Protein AF-H9FJN9-F1 (afdb_monomer)

Solvent-accessible surface area (backbone atoms only — not comparable to full-atom values): 9843 Å² total; per-residue (Å²): 91,74,41,41,65,29,56,53,22,29,35,43,35,46,25,41,25,47,32,45,45,76,39,73,49,27,42,30,47,23,58,46,22,29,35,43,34,46,25,40,27,46,36,32,69,55,52,48,70,49,49,69,33,28,79,49,57,60,34,32,38,44,22,65,23,55,21,43,55,39,51,76,23,40,55,28,34,56,55,36,54,40,78,90,31,75,48,33,42,59,83,14,34,20,58,24,49,80,94,42,40,73,40,42,45,69,74,62,54,66,77,79,35,38,58,89,84,60,71,85,69,81,70,86,77,86,78,87,73,90,73,81,87,74,90,63,87,79,53,66,43,83,85,33,49,77,38,72,70,96,58,34,28,40,42,41,53,67,64,71,35,59,53,84,47,81,71,61,72,46,75,32,30,30,40,34,48,24,48,27,47,29,36,62,44,56,53

Nearest PDB structures (foldseek):
  5o0o-assembly1_H  TM=9.584E-01  e=1.500E-07  Mus musculus
  5ftt-assembly1_B  TM=8.394E-01  e=2.020E-05  Mus musculus
  8wfs-assembly1_b  TM=8.913E-01  e=1.169E-04  Homo sapiens
  4v2d-assembly1_A  TM=7.693E-01  e=9.174E-05  Homo sapiens
  3zyn-assembly1_A  TM=7.570E-01  e=2.015E-04  Mus musculus

Secondary structure (DSSP, 8-state):
-TTTT-TT--EEE--SS---EE-TTTTTT-TT--EEE--SS------GGGGTT-TT--EEE--SS-EE-SGGGHHHHHHHHSGGGTTBSTT-BEEESTTTTT-BGGG--GGGT--TTSTT---------------PPPPPGGGSEEE-SSS-EEE-TTS--SS--TT--TT-SEEE--SS---EE--

Organism: Macaca mulatta (NCBI:txid9544)

pLDDT: mean 88.27, std 15.63, range [37.84, 98.81]

InterPro domains:
  IPR001611 Leucine-rich repeat [PF13855] (8-65)
  IPR001611 Leucine-rich repeat [PS51450] (8-29)
  IPR003591 Leucine-rich repeat, typical subtype [SM00369] (6-29)
  IPR003591 Leucine-rich repeat, typical subtype [SM00369] (30-53)
  IPR032675 Leucine-rich repeat domain superfamily [G3DSA:3.80.10.10] (1-118)
  IPR032675 Leucine-rich repeat domain superfamily [G3DSA:3.80.10.10] (140-187)
  IPR050541 Leucine-rich repeat and transmembrane domain-containing protein [PTHR24369] (2-124)

Foldseek 3Di:
DQLQLQLQAAEEAAAQAAAAEEDQCLLANPQNHQYYEHAHYAHAADACRNCPRHPNHAAAEHANYQHAQALRHLRVLVVCQPPSNVRHQPNHAHCDDPVRGRPRSVPDDNCNHDPPVRPPPPDDDDDDDDDDDDPDPQDALPCWDFDPPPFTETGCAPVQDCDDGRPDDNHHHYYHNHNHHHHYRDD

Mean predicted aligned error: 7.25 Å

Structure (mmCIF, N/CA/C/O backbone):
data_AF-H9FJN9-F1
#
_entry.id   AF-H9FJN9-F1
#
loop_
_atom_site.group_PDB
_atom_site.id
_atom_site.type_symbol
_atom_site.label_atom_id
_atom_site.label_alt_id
_atom_site.label_comp_id
_atom_site.label_asym_id
_atom_site.label_entity_id
_atom_site.label_seq_id
_atom_site.pdbx_PDB_ins_code
_atom_site.Cartn_x
_atom_site.Cartn_y
_atom_site.Cartn_z
_atom_site.occupancy
_atom_site.B_iso_or_equiv
_atom_site.auth_seq_id
_atom_site.auth_comp_id
_atom_site.auth_asym_id
_atom_site.auth_atom_id
_atom_site.pdbx_PDB_model_num
ATOM 1 N N . ASN A 1 1 ? 7.592 -14.644 -4.902 1.00 68.50 1 ASN A N 1
ATOM 2 C CA . ASN A 1 1 ? 7.059 -13.297 -4.669 1.00 68.50 1 ASN A CA 1
ATOM 3 C C . ASN A 1 1 ? 6.713 -12.533 -5.962 1.00 68.50 1 ASN A C 1
ATOM 5 O O . ASN A 1 1 ? 7.620 -12.172 -6.709 1.00 68.50 1 ASN A O 1
ATOM 9 N N . MET A 1 2 ? 5.423 -12.321 -6.253 1.00 80.38 2 MET A N 1
ATOM 10 C CA . MET A 1 2 ? 4.786 -11.679 -7.416 1.00 80.38 2 MET A CA 1
ATOM 11 C C . MET A 1 2 ? 5.453 -10.371 -7.860 1.00 80.38 2 MET A C 1
ATOM 13 O O . MET A 1 2 ? 5.745 -10.206 -9.045 1.00 80.38 2 MET A O 1
ATOM 17 N N . PHE A 1 3 ? 5.739 -9.456 -6.930 1.00 87.88 3 PHE A N 1
ATOM 18 C CA . PHE A 1 3 ? 6.322 -8.146 -7.254 1.00 87.88 3 PHE A CA 1
ATOM 19 C C . PHE A 1 3 ? 7.849 -8.077 -7.100 1.00 87.88 3 PHE A C 1
ATOM 21 O O . PHE A 1 3 ? 8.474 -7.063 -7.418 1.00 87.88 3 PHE A O 1
ATOM 28 N N . SER A 1 4 ? 8.484 -9.170 -6.675 1.00 88.12 4 SER A N 1
ATOM 29 C CA . SER A 1 4 ? 9.891 -9.170 -6.256 1.00 88.12 4 SER A CA 1
ATOM 30 C C . SER A 1 4 ? 10.895 -8.811 -7.349 1.00 88.12 4 SER A C 1
ATOM 32 O O . SER A 1 4 ? 11.987 -8.330 -7.028 1.00 88.12 4 SER A O 1
ATOM 34 N N . LYS A 1 5 ? 10.530 -8.998 -8.622 1.00 89.88 5 LYS A N 1
ATOM 35 C CA . LYS A 1 5 ? 11.357 -8.656 -9.786 1.00 89.88 5 LYS A CA 1
ATOM 36 C C . LYS A 1 5 ? 11.352 -7.165 -10.144 1.00 89.88 5 LYS A C 1
ATOM 38 O O . LYS A 1 5 ? 12.276 -6.716 -10.816 1.00 89.88 5 LYS A O 1
ATOM 43 N N . PHE A 1 6 ? 10.38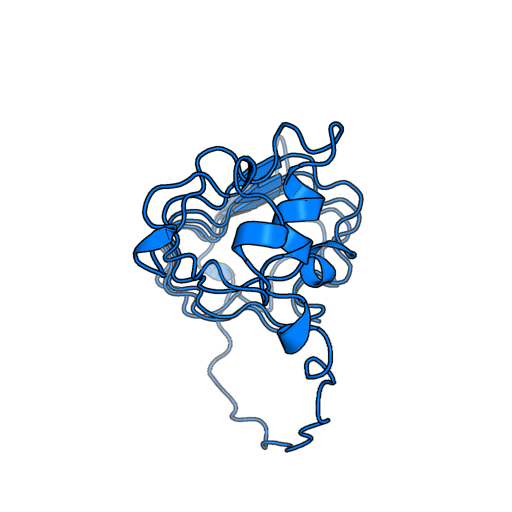0 -6.375 -9.677 1.00 92.62 6 PHE A N 1
ATOM 44 C CA . PHE A 1 6 ? 10.222 -4.971 -10.084 1.00 92.62 6 PHE A CA 1
ATOM 45 C C . PHE A 1 6 ? 11.044 -4.009 -9.215 1.00 92.62 6 PHE A C 1
ATOM 47 O O . PHE A 1 6 ? 10.520 -3.121 -8.544 1.00 92.62 6 PHE A O 1
ATOM 54 N N . LYS A 1 7 ? 12.373 -4.164 -9.225 1.00 91.94 7 LYS A N 1
ATOM 55 C CA . LYS A 1 7 ? 13.288 -3.394 -8.356 1.00 91.94 7 LYS A CA 1
ATOM 56 C C . LYS A 1 7 ? 13.319 -1.887 -8.647 1.00 91.94 7 LYS A C 1
ATOM 58 O O . LYS A 1 7 ? 13.782 -1.115 -7.808 1.00 91.94 7 LYS A O 1
ATOM 63 N N . LYS A 1 8 ? 12.860 -1.469 -9.831 1.00 95.69 8 LYS A N 1
ATOM 64 C CA . LYS A 1 8 ? 12.790 -0.062 -10.261 1.00 95.69 8 LYS A CA 1
ATOM 65 C C . LYS A 1 8 ? 11.415 0.577 -10.044 1.00 95.69 8 LYS A C 1
ATOM 67 O O . LYS A 1 8 ? 11.289 1.785 -10.255 1.00 95.69 8 LYS A O 1
ATOM 72 N N . LEU A 1 9 ? 10.414 -0.198 -9.617 1.00 97.62 9 LEU A N 1
ATOM 73 C CA . LEU A 1 9 ? 9.041 0.276 -9.494 1.00 97.62 9 LEU A CA 1
ATOM 74 C C . LEU A 1 9 ? 8.948 1.383 -8.440 1.00 97.62 9 LEU A C 1
ATOM 76 O O . LEU A 1 9 ? 9.347 1.202 -7.291 1.00 97.62 9 LEU A O 1
ATOM 80 N N . LYS A 1 10 ? 8.416 2.534 -8.849 1.00 98.31 10 LYS A N 1
ATOM 81 C CA . LYS A 1 10 ? 8.173 3.709 -8.001 1.00 98.31 10 LYS A CA 1
ATOM 82 C C . LYS A 1 10 ? 6.686 3.953 -7.768 1.00 98.31 10 LYS A C 1
ATOM 84 O O . LYS A 1 10 ? 6.324 4.475 -6.718 1.00 98.31 10 LYS A O 1
ATOM 89 N N . SER A 1 11 ? 5.834 3.575 -8.722 1.00 98.56 11 SER A N 1
ATOM 90 C CA . SER A 1 11 ? 4.385 3.769 -8.639 1.00 98.56 11 SER A CA 1
ATOM 91 C C . SER A 1 11 ? 3.642 2.488 -8.981 1.00 98.56 11 SER A C 1
ATOM 93 O O . SER A 1 11 ? 3.868 1.919 -10.048 1.00 98.56 11 SER A O 1
ATOM 95 N N . LEU A 1 12 ? 2.722 2.092 -8.107 1.00 98.44 12 LEU A N 1
ATOM 96 C CA . LEU A 1 12 ? 1.804 0.979 -8.312 1.00 98.44 12 LEU A CA 1
ATOM 97 C C . LEU A 1 12 ? 0.370 1.471 -8.097 1.00 98.44 12 LEU A C 1
ATOM 99 O O . LEU A 1 12 ? 0.013 1.873 -6.988 1.00 98.44 12 LEU A O 1
ATOM 103 N N . ASP A 1 13 ? -0.431 1.466 -9.161 1.00 98.69 13 ASP A N 1
ATOM 104 C CA . ASP A 1 13 ? -1.858 1.780 -9.090 1.00 98.69 13 ASP A CA 1
ATOM 105 C C . ASP A 1 13 ? -2.685 0.489 -9.104 1.00 98.69 13 ASP A C 1
ATOM 107 O O . ASP A 1 13 ? -2.656 -0.271 -10.068 1.00 98.69 13 ASP A O 1
ATOM 111 N N . LEU A 1 14 ? -3.400 0.232 -8.011 1.00 98.56 14 LEU A N 1
ATOM 112 C CA . LEU A 1 14 ? -4.303 -0.901 -7.811 1.00 98.56 14 LEU A CA 1
ATOM 113 C C . LEU A 1 14 ? -5.710 -0.423 -7.416 1.00 98.56 14 LEU A C 1
ATOM 115 O O . LEU A 1 14 ? -6.523 -1.216 -6.936 1.00 98.56 14 LEU A O 1
ATOM 119 N N . GLN A 1 15 ? -6.021 0.865 -7.597 1.00 98.69 15 GLN A N 1
ATOM 120 C CA . GLN A 1 15 ? -7.335 1.401 -7.247 1.00 98.69 15 GLN A CA 1
ATOM 121 C C . GLN A 1 15 ? -8.445 0.754 -8.084 1.00 98.69 15 GLN A C 1
ATOM 123 O O . GLN A 1 15 ? -8.193 0.292 -9.201 1.00 98.69 15 GLN A O 1
ATOM 128 N N . GLN A 1 16 ? -9.689 0.823 -7.603 1.00 98.69 16 GLN A N 1
ATOM 129 C CA . GLN A 1 16 ? -10.860 0.360 -8.363 1.00 98.69 16 GLN A CA 1
ATOM 130 C C . GLN A 1 16 ? -10.695 -1.112 -8.781 1.00 98.69 16 GLN A C 1
ATOM 132 O O . GLN A 1 16 ? -10.760 -1.461 -9.957 1.00 98.69 16 GLN A O 1
ATOM 137 N N . ASN A 1 17 ? -10.384 -1.958 -7.805 1.00 98.69 17 ASN A N 1
ATOM 138 C CA . ASN A 1 17 ? -10.314 -3.408 -7.945 1.00 98.69 17 ASN A CA 1
ATOM 139 C C . ASN A 1 17 ? -11.238 -4.049 -6.892 1.00 98.69 17 ASN A C 1
ATOM 141 O O . ASN A 1 17 ? -12.020 -3.374 -6.223 1.00 98.69 17 ASN A O 1
ATOM 145 N N . GLU A 1 18 ? -11.164 -5.367 -6.735 1.00 98.44 18 GLU A N 1
ATOM 146 C CA . GLU A 1 18 ? -11.952 -6.129 -5.763 1.00 98.44 18 GLU A CA 1
ATOM 147 C C . GLU A 1 18 ? -11.070 -6.641 -4.610 1.00 98.44 18 GLU A C 1
ATOM 149 O O . GLU A 1 18 ? -11.386 -7.653 -3.983 1.00 98.44 18 GLU A O 1
ATOM 154 N N . ILE A 1 19 ? -9.924 -5.992 -4.348 1.00 98.56 19 ILE A N 1
ATOM 155 C CA . ILE A 1 19 ? -8.901 -6.513 -3.434 1.00 98.56 19 ILE A CA 1
ATOM 156 C C . ILE A 1 19 ? -9.468 -6.548 -2.023 1.00 98.56 19 ILE A C 1
ATOM 158 O O . ILE A 1 19 ? -9.707 -5.504 -1.424 1.00 98.56 19 ILE A O 1
ATOM 162 N N . SER A 1 20 ? -9.646 -7.749 -1.482 1.00 97.75 20 SER A N 1
ATOM 163 C CA . SER A 1 20 ? -10.110 -7.956 -0.109 1.00 97.75 20 SER A CA 1
ATOM 164 C C . SER A 1 20 ? -9.027 -8.522 0.804 1.00 97.75 20 SER A C 1
ATOM 166 O O . SER A 1 20 ? -9.165 -8.466 2.023 1.00 97.75 20 SER A O 1
ATOM 168 N N . LYS A 1 21 ? -7.955 -9.087 0.230 1.00 95.88 21 LYS A N 1
ATOM 169 C CA . LYS A 1 21 ? -6.847 -9.694 0.975 1.00 95.88 21 LYS A CA 1
ATOM 170 C C . LYS A 1 21 ? -5.497 -9.330 0.359 1.00 95.88 21 LYS A C 1
ATOM 172 O O . LYS A 1 21 ? -5.259 -9.571 -0.826 1.00 95.88 21 LYS A O 1
ATOM 177 N N . ILE A 1 22 ? -4.605 -8.805 1.191 1.00 96.50 22 ILE A N 1
ATOM 178 C CA . ILE A 1 22 ? -3.192 -8.573 0.881 1.00 96.50 22 ILE A CA 1
ATOM 179 C C . ILE A 1 22 ? -2.406 -9.443 1.857 1.00 96.50 22 ILE A C 1
ATOM 181 O O . ILE A 1 22 ? -2.496 -9.243 3.063 1.00 96.50 22 ILE A O 1
ATOM 185 N N . GLU A 1 23 ? -1.725 -10.466 1.350 1.00 91.94 23 GLU A N 1
ATOM 186 C CA . GLU A 1 23 ? -0.925 -11.363 2.188 1.00 91.94 23 GLU A CA 1
ATOM 187 C C . GLU A 1 23 ? 0.408 -10.715 2.585 1.00 91.94 23 GLU A C 1
ATOM 189 O O . GLU A 1 23 ? 0.912 -9.824 1.893 1.00 91.94 23 GLU A O 1
ATOM 194 N N . SER A 1 24 ? 0.987 -11.178 3.696 1.00 88.06 24 SER A N 1
ATOM 195 C CA . SER A 1 24 ? 2.344 -10.810 4.106 1.00 88.06 24 SER A CA 1
ATOM 196 C C . SER A 1 24 ? 3.310 -11.021 2.943 1.00 88.06 24 SER A C 1
ATOM 198 O O . SER A 1 24 ? 3.137 -11.935 2.143 1.00 88.06 24 SER A O 1
ATOM 200 N N . GLU A 1 25 ? 4.309 -10.154 2.813 1.00 91.94 25 GLU A N 1
ATOM 201 C CA . GLU A 1 25 ? 5.271 -10.182 1.702 1.00 91.94 25 GLU A CA 1
ATOM 202 C C . GLU A 1 25 ? 4.711 -9.924 0.294 1.00 91.94 25 GLU A C 1
ATOM 204 O O . GLU A 1 25 ? 5.490 -9.932 -0.659 1.00 91.94 25 GLU A O 1
ATOM 209 N N . ALA A 1 26 ? 3.420 -9.607 0.119 1.00 93.69 26 ALA A N 1
ATOM 210 C CA . ALA A 1 26 ? 2.879 -9.264 -1.202 1.00 93.69 26 ALA A CA 1
ATOM 211 C C . ALA A 1 26 ? 3.656 -8.121 -1.881 1.00 93.69 26 ALA A C 1
ATOM 213 O O . ALA A 1 26 ? 3.817 -8.116 -3.095 1.00 93.69 26 ALA A O 1
ATOM 214 N N . PHE A 1 27 ? 4.200 -7.169 -1.117 1.00 95.25 27 PHE A N 1
ATOM 215 C CA . PHE A 1 27 ? 5.025 -6.075 -1.646 1.00 95.25 27 PHE A CA 1
ATOM 216 C C . PHE A 1 27 ? 6.538 -6.328 -1.537 1.00 95.25 27 PHE A C 1
ATOM 218 O O . PHE A 1 27 ? 7.340 -5.404 -1.692 1.00 95.25 27 PHE A O 1
ATOM 225 N N . PHE A 1 28 ? 6.959 -7.571 -1.287 1.00 94.12 28 PHE A N 1
ATOM 226 C CA . PHE A 1 28 ? 8.366 -7.924 -1.138 1.00 94.12 28 PHE A CA 1
ATOM 227 C C . PHE A 1 28 ? 9.197 -7.500 -2.351 1.00 94.12 28 PHE A C 1
ATOM 229 O O . PHE A 1 28 ? 8.885 -7.818 -3.499 1.00 94.12 28 PHE A O 1
ATOM 236 N N . GLY A 1 29 ? 10.314 -6.820 -2.086 1.00 89.38 29 GLY A N 1
ATOM 237 C CA . GLY A 1 29 ? 11.266 -6.382 -3.102 1.00 89.38 29 GLY A CA 1
ATOM 238 C C . GLY A 1 29 ? 10.944 -5.041 -3.763 1.00 89.38 29 GLY A C 1
ATOM 239 O O . GLY A 1 29 ? 11.763 -4.582 -4.564 1.00 89.38 29 GLY A O 1
ATOM 240 N N . LEU A 1 30 ? 9.831 -4.391 -3.405 1.00 95.44 30 LEU A N 1
ATOM 241 C CA . LEU A 1 30 ? 9.433 -3.061 -3.878 1.00 95.44 30 LEU A CA 1
ATOM 242 C C . LEU A 1 30 ? 10.144 -1.919 -3.123 1.00 95.44 30 LEU A C 1
ATOM 244 O O . LEU A 1 30 ? 9.554 -0.905 -2.752 1.00 95.44 30 LEU A O 1
ATOM 248 N N . ASN A 1 31 ? 11.463 -2.039 -2.963 1.00 94.88 31 ASN A N 1
ATOM 249 C CA . ASN A 1 31 ? 12.288 -1.154 -2.130 1.00 94.88 31 ASN A CA 1
ATOM 250 C C . ASN A 1 31 ? 12.353 0.305 -2.634 1.00 94.88 31 ASN A C 1
ATOM 252 O O . ASN A 1 31 ? 12.846 1.186 -1.930 1.00 94.88 31 ASN A O 1
ATOM 256 N N . LYS A 1 32 ? 11.927 0.558 -3.879 1.00 97.56 32 LYS A N 1
ATOM 257 C CA . LYS A 1 32 ? 11.902 1.883 -4.521 1.00 97.56 32 LYS A CA 1
ATOM 258 C C . LYS A 1 32 ? 10.497 2.471 -4.650 1.00 97.56 32 LYS A C 1
ATOM 260 O O . LYS A 1 32 ? 10.374 3.586 -5.159 1.00 97.56 32 LYS A O 1
ATOM 265 N N . LEU A 1 33 ? 9.468 1.758 -4.188 1.00 98.31 33 LEU A N 1
ATOM 266 C CA . LEU A 1 33 ? 8.086 2.201 -4.294 1.00 98.31 33 LEU A CA 1
ATOM 267 C C . LEU A 1 33 ? 7.869 3.446 -3.434 1.00 98.31 33 LEU A C 1
ATOM 269 O O . LEU A 1 33 ? 8.165 3.444 -2.243 1.00 98.31 33 LEU A O 1
ATOM 273 N N . THR A 1 34 ? 7.350 4.506 -4.047 1.00 98.50 34 THR A N 1
ATOM 274 C CA . THR A 1 34 ? 7.013 5.761 -3.365 1.00 98.50 34 THR A CA 1
ATOM 275 C C . THR A 1 34 ? 5.514 6.021 -3.352 1.00 98.50 34 THR A C 1
ATOM 277 O O . THR A 1 34 ? 5.032 6.702 -2.448 1.00 98.50 34 THR A O 1
ATOM 280 N N . THR A 1 35 ? 4.785 5.477 -4.331 1.00 98.75 35 THR A N 1
ATOM 281 C CA . THR A 1 35 ? 3.345 5.674 -4.524 1.00 98.75 35 THR A CA 1
ATOM 282 C C . THR A 1 35 ? 2.626 4.334 -4.621 1.00 98.75 35 THR A C 1
ATOM 284 O O . THR A 1 35 ? 2.932 3.533 -5.506 1.00 98.75 35 THR A O 1
ATOM 287 N N . LEU A 1 36 ? 1.643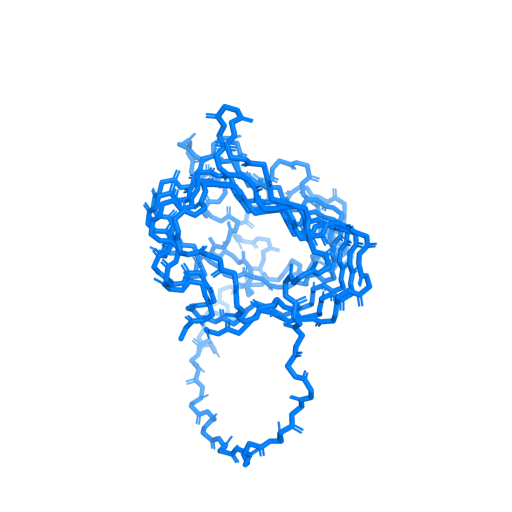 4.125 -3.746 1.00 98.69 36 LEU A N 1
ATOM 288 C CA . LEU A 1 36 ? 0.752 2.969 -3.757 1.00 98.69 36 LEU A CA 1
ATOM 289 C C . LEU A 1 36 ? -0.702 3.430 -3.646 1.00 98.69 36 LEU A C 1
ATOM 291 O O . LEU A 1 36 ? -1.084 4.112 -2.691 1.00 98.69 36 LEU A O 1
ATOM 295 N N . LEU A 1 37 ? -1.515 3.074 -4.636 1.00 98.81 37 LEU A N 1
ATOM 296 C CA . LEU A 1 37 ? -2.924 3.455 -4.694 1.00 98.81 37 LEU A CA 1
ATOM 297 C C . LEU A 1 37 ? -3.793 2.209 -4.502 1.00 98.81 37 LEU A C 1
ATOM 299 O O . LEU A 1 37 ? -3.761 1.308 -5.334 1.00 98.81 37 LEU A O 1
ATOM 303 N N . LEU A 1 38 ? -4.541 2.153 -3.400 1.00 98.69 38 LEU A N 1
ATOM 304 C CA . LEU A 1 38 ? -5.405 1.026 -3.021 1.00 98.69 38 LEU A CA 1
ATOM 305 C C . LEU A 1 38 ? -6.852 1.465 -2.740 1.00 98.69 38 LEU A C 1
ATOM 307 O O . LEU A 1 38 ? -7.668 0.655 -2.305 1.00 98.69 38 LEU A O 1
ATOM 311 N N . GLN A 1 39 ? -7.198 2.731 -2.979 1.00 98.75 39 GLN A N 1
ATOM 312 C CA . GLN A 1 39 ? -8.556 3.240 -2.786 1.00 98.75 39 GLN A CA 1
ATOM 313 C C . GLN A 1 39 ? -9.582 2.523 -3.673 1.00 98.75 39 GLN A C 1
ATOM 315 O O . GLN A 1 39 ? -9.235 2.040 -4.753 1.00 98.75 39 GLN A O 1
ATOM 320 N N . HIS A 1 40 ? -10.849 2.515 -3.257 1.00 98.75 40 HIS A N 1
ATOM 321 C CA . HIS A 1 40 ? -11.928 1.824 -3.974 1.00 98.75 40 HIS A CA 1
ATOM 322 C C . HIS A 1 40 ? -11.626 0.329 -4.170 1.00 98.75 40 HIS A C 1
ATOM 324 O O . HIS A 1 40 ? -11.572 -0.172 -5.292 1.00 98.75 40 HIS A O 1
ATOM 330 N N . ASN A 1 41 ? -11.364 -0.362 -3.065 1.00 98.81 41 ASN A N 1
ATOM 331 C CA . ASN A 1 41 ? -11.192 -1.813 -3.002 1.00 98.81 41 ASN A CA 1
ATOM 332 C C . ASN A 1 41 ? -12.099 -2.375 -1.887 1.00 98.81 41 ASN A C 1
ATOM 334 O O . ASN A 1 41 ? -13.001 -1.692 -1.403 1.00 98.81 41 ASN A O 1
ATOM 338 N N . GLN A 1 42 ? -11.893 -3.631 -1.494 1.00 98.62 42 GLN A N 1
ATOM 339 C CA . GLN A 1 42 ? -12.699 -4.341 -0.495 1.00 98.62 42 GLN A CA 1
ATOM 340 C C . GLN A 1 42 ? -11.886 -4.697 0.762 1.00 98.62 42 GLN A C 1
ATOM 342 O O . GLN A 1 42 ? -12.173 -5.688 1.440 1.00 98.62 42 GLN A O 1
ATOM 347 N N . ILE A 1 43 ? -10.848 -3.912 1.068 1.00 98.56 43 ILE A N 1
ATOM 348 C CA . ILE A 1 43 ? -9.943 -4.171 2.189 1.00 98.56 43 ILE A CA 1
ATOM 349 C C . ILE A 1 43 ? -10.658 -3.831 3.497 1.00 98.56 43 ILE A C 1
ATOM 351 O O . ILE A 1 43 ? -11.123 -2.711 3.697 1.00 98.56 43 ILE A O 1
ATOM 355 N N . LYS A 1 44 ? -10.735 -4.812 4.396 1.00 98.12 44 LYS A N 1
ATOM 356 C CA . LYS A 1 44 ? -11.333 -4.637 5.726 1.00 98.12 44 LYS A CA 1
ATOM 357 C C . LYS A 1 44 ? -10.279 -4.414 6.799 1.00 98.12 44 LYS A C 1
ATOM 359 O O . LYS A 1 44 ? -10.425 -3.520 7.620 1.00 98.12 44 LYS A O 1
ATOM 364 N N . VAL A 1 45 ? -9.219 -5.212 6.765 1.00 96.69 45 VAL A N 1
ATOM 365 C CA . VAL A 1 45 ? -8.152 -5.230 7.767 1.00 96.69 45 VAL A CA 1
ATOM 366 C C . VAL A 1 45 ? -6.813 -5.241 7.042 1.00 96.69 45 VAL A C 1
ATOM 368 O O . VAL A 1 45 ? -6.662 -5.901 6.011 1.00 96.69 45 VAL A O 1
ATOM 371 N N . LEU A 1 46 ? -5.857 -4.479 7.565 1.00 96.31 46 LEU A N 1
ATOM 372 C CA . LEU A 1 46 ? -4.475 -4.449 7.110 1.00 96.31 46 LEU A CA 1
ATOM 373 C C . LEU A 1 46 ? -3.596 -3.999 8.281 1.00 96.31 46 LEU A C 1
ATOM 375 O O . LEU A 1 46 ? -3.976 -3.076 8.998 1.00 96.31 46 LEU A O 1
ATOM 379 N N . THR A 1 47 ? -2.439 -4.628 8.454 1.00 95.06 47 THR A N 1
ATOM 380 C CA . THR A 1 47 ? -1.446 -4.281 9.482 1.00 95.06 47 THR A CA 1
ATOM 381 C C . THR A 1 47 ? -0.301 -3.479 8.866 1.00 95.06 47 THR A C 1
ATOM 383 O O . THR A 1 47 ? -0.177 -3.390 7.641 1.00 95.06 47 THR A O 1
ATOM 386 N N . GLU A 1 48 ? 0.570 -2.889 9.686 1.00 94.19 48 GLU A N 1
ATOM 387 C CA . GLU A 1 48 ? 1.756 -2.198 9.159 1.00 94.19 48 GLU A CA 1
ATOM 388 C C . GLU A 1 48 ? 2.764 -3.139 8.468 1.00 94.19 48 GLU A C 1
ATOM 390 O O . GLU A 1 48 ? 3.529 -2.699 7.606 1.00 94.19 48 GLU A O 1
ATOM 395 N N . GLU A 1 49 ? 2.725 -4.440 8.786 1.00 92.94 49 GLU A N 1
ATOM 396 C CA . GLU A 1 49 ? 3.669 -5.458 8.307 1.00 92.94 49 GLU A CA 1
ATOM 397 C C . GLU A 1 49 ? 3.758 -5.530 6.781 1.00 92.94 49 GLU A C 1
ATOM 399 O O . GLU A 1 49 ? 4.831 -5.749 6.225 1.00 92.94 49 GLU A O 1
ATOM 404 N N . VAL A 1 50 ? 2.656 -5.298 6.061 1.00 92.88 50 VAL A N 1
ATOM 405 C CA . VAL A 1 50 ? 2.687 -5.342 4.591 1.00 92.88 50 VAL A CA 1
ATOM 406 C C . VAL A 1 50 ? 3.576 -4.245 3.993 1.00 92.88 50 VAL A C 1
ATOM 408 O O . VAL A 1 50 ? 4.073 -4.398 2.876 1.00 92.88 50 VAL A O 1
ATOM 411 N N . PHE A 1 51 ? 3.806 -3.149 4.724 1.00 94.38 51 PHE A N 1
ATOM 412 C CA . PHE A 1 51 ? 4.555 -1.985 4.252 1.00 94.38 51 PHE A CA 1
ATOM 413 C C . PHE A 1 51 ? 6.045 -2.022 4.614 1.00 94.38 51 PHE A C 1
ATOM 415 O O . PHE A 1 51 ? 6.798 -1.180 4.113 1.00 94.38 51 PHE A O 1
ATOM 422 N N . ILE A 1 52 ? 6.510 -3.009 5.395 1.00 93.12 52 ILE A N 1
ATOM 423 C CA . ILE A 1 52 ? 7.932 -3.141 5.780 1.00 93.12 52 ILE A CA 1
ATOM 424 C C . ILE A 1 52 ? 8.849 -3.302 4.559 1.00 93.12 52 ILE A C 1
ATOM 426 O O . ILE A 1 52 ? 9.998 -2.862 4.560 1.00 93.12 52 ILE A O 1
ATOM 430 N N . TYR A 1 53 ? 8.319 -3.870 3.472 1.00 92.88 53 TYR A N 1
ATOM 431 C CA . TYR A 1 53 ? 9.031 -4.063 2.207 1.00 92.88 53 TYR A CA 1
ATOM 432 C C . TYR A 1 53 ? 9.012 -2.832 1.286 1.00 92.88 53 TYR A C 1
ATOM 434 O O . TYR A 1 53 ? 9.596 -2.856 0.201 1.00 92.88 53 TYR A O 1
ATOM 442 N N . THR A 1 54 ? 8.370 -1.741 1.714 1.00 95.81 54 THR A N 1
ATOM 443 C CA . THR A 1 54 ? 8.247 -0.479 0.969 1.00 95.81 54 THR A CA 1
ATOM 444 C C . THR A 1 54 ? 8.756 0.718 1.792 1.00 95.81 54 THR A C 1
ATOM 446 O O . THR A 1 54 ? 8.004 1.654 2.055 1.00 95.81 54 THR A O 1
ATOM 449 N N . PRO A 1 55 ? 10.045 0.754 2.191 1.00 95.19 55 PRO A N 1
ATOM 450 C CA . PRO A 1 55 ? 10.576 1.758 3.126 1.00 95.19 55 PRO A CA 1
ATOM 451 C C . PRO A 1 55 ? 10.589 3.201 2.588 1.00 95.19 55 PRO A C 1
ATOM 453 O O . PRO A 1 55 ? 10.781 4.147 3.350 1.00 95.19 55 PRO A O 1
ATOM 456 N N . LEU A 1 56 ? 10.425 3.389 1.273 1.00 97.19 56 LEU A N 1
ATOM 457 C CA . LEU A 1 56 ? 10.371 4.705 0.624 1.00 97.19 56 LEU A CA 1
ATOM 458 C C . LEU A 1 56 ? 8.938 5.172 0.325 1.00 97.19 56 LEU A C 1
ATOM 460 O O . LEU A 1 56 ? 8.754 6.212 -0.322 1.00 97.19 56 LEU A O 1
ATOM 464 N N . LEU A 1 57 ? 7.928 4.426 0.788 1.00 97.62 57 LEU A N 1
ATOM 465 C CA . LEU A 1 57 ? 6.531 4.769 0.576 1.00 97.62 57 LEU A CA 1
ATOM 466 C C . LEU A 1 57 ? 6.233 6.126 1.218 1.00 97.62 57 LEU A C 1
ATOM 468 O O . LEU A 1 57 ? 6.442 6.346 2.407 1.00 97.62 57 LEU A O 1
ATOM 472 N N . SER A 1 58 ? 5.763 7.062 0.400 1.00 97.38 58 SER A N 1
ATOM 473 C CA . SER A 1 58 ? 5.505 8.448 0.807 1.00 97.38 58 SER A CA 1
ATOM 474 C C . SER A 1 58 ? 4.138 8.945 0.357 1.00 97.38 58 SER A C 1
ATOM 476 O O . SER A 1 58 ? 3.722 10.030 0.759 1.00 97.38 58 SER A O 1
ATOM 478 N N . TYR A 1 59 ? 3.424 8.157 -0.446 1.00 98.44 59 TYR A N 1
ATOM 479 C CA . TYR A 1 59 ? 2.069 8.435 -0.878 1.00 98.44 59 TYR A CA 1
ATOM 480 C C . TYR A 1 59 ? 1.257 7.141 -0.903 1.00 98.44 59 TYR A C 1
ATOM 482 O O . TYR A 1 59 ? 1.512 6.255 -1.719 1.00 98.44 59 TYR A O 1
ATOM 490 N N . LEU A 1 60 ? 0.281 7.039 -0.002 1.00 98.50 60 LEU A N 1
ATOM 491 C CA . LEU A 1 60 ? -0.578 5.867 0.143 1.00 98.50 60 LEU A CA 1
ATOM 492 C C . LEU A 1 60 ? -2.033 6.314 0.233 1.00 98.50 60 LEU A C 1
ATOM 494 O O . LEU A 1 60 ? -2.397 7.089 1.119 1.00 98.50 60 LEU A O 1
ATOM 498 N N . ARG A 1 61 ? -2.876 5.799 -0.660 1.00 98.62 61 ARG A N 1
ATOM 499 C CA . ARG A 1 61 ? -4.321 6.053 -0.648 1.00 98.62 61 ARG A CA 1
ATOM 500 C C . ARG A 1 61 ? -5.081 4.786 -0.276 1.00 98.62 61 ARG A C 1
ATOM 502 O O . ARG A 1 61 ? -4.899 3.750 -0.905 1.00 98.62 61 ARG A O 1
ATOM 509 N N . LEU A 1 62 ? -5.938 4.911 0.736 1.00 98.44 62 LEU A N 1
ATOM 510 C CA . LEU A 1 62 ? -6.695 3.810 1.347 1.00 98.44 62 LEU A CA 1
ATOM 511 C C . LEU A 1 62 ? -8.200 4.102 1.461 1.00 98.44 62 LEU A C 1
ATOM 513 O O . LEU A 1 62 ? -8.945 3.257 1.945 1.00 98.44 62 LEU A O 1
ATOM 517 N N . TYR A 1 63 ? -8.661 5.295 1.074 1.00 98.50 63 TYR A N 1
ATOM 518 C CA . TYR A 1 63 ? -10.069 5.674 1.217 1.00 98.50 63 TYR A CA 1
ATOM 519 C C . TYR A 1 63 ? -10.996 4.803 0.360 1.00 98.50 63 TYR A C 1
ATOM 521 O O . TYR A 1 63 ? -10.541 4.106 -0.544 1.00 98.50 63 TYR A O 1
ATOM 529 N N . ASP A 1 64 ? -12.288 4.817 0.676 1.00 98.50 64 ASP A N 1
ATOM 530 C CA . ASP A 1 64 ? -13.302 3.983 0.020 1.00 98.50 64 ASP A CA 1
ATOM 531 C C . ASP A 1 64 ? -12.931 2.492 0.006 1.00 98.50 64 ASP A C 1
ATOM 533 O O . ASP A 1 64 ? -13.006 1.804 -1.007 1.00 98.50 64 ASP A O 1
ATOM 537 N N . ASN A 1 65 ? -12.497 2.009 1.166 1.00 98.75 65 ASN A N 1
ATOM 538 C CA . ASN A 1 65 ? -12.417 0.597 1.510 1.00 98.75 65 ASN A CA 1
ATOM 539 C C . ASN A 1 65 ? -13.282 0.374 2.762 1.00 98.75 65 ASN A C 1
ATOM 541 O O . ASN A 1 65 ? -13.366 1.285 3.595 1.00 98.75 65 ASN A O 1
ATOM 545 N N . PRO A 1 66 ? -13.914 -0.799 2.922 1.00 98.38 66 PRO A N 1
ATOM 546 C CA . PRO A 1 66 ? -14.784 -1.111 4.054 1.00 98.38 66 PRO A CA 1
ATOM 547 C C . PRO A 1 66 ? -13.984 -1.426 5.332 1.00 98.38 66 PRO A C 1
ATOM 549 O O . PRO A 1 66 ? -14.088 -2.523 5.881 1.00 98.38 66 PRO A O 1
ATOM 552 N N . TRP A 1 67 ? -13.176 -0.472 5.808 1.00 98.31 67 TRP A N 1
ATOM 553 C CA . TRP A 1 67 ? -12.283 -0.656 6.954 1.00 98.31 67 TRP A CA 1
ATOM 554 C C . TRP A 1 67 ? -13.052 -1.100 8.205 1.00 98.31 67 TRP A C 1
ATOM 556 O O . TRP A 1 67 ? -14.004 -0.438 8.638 1.00 98.31 67 TRP A O 1
ATOM 566 N N . HIS A 1 68 ? -12.618 -2.224 8.768 1.00 97.44 68 HIS A N 1
ATOM 567 C CA . HIS A 1 68 ? -13.084 -2.799 10.020 1.00 97.44 68 HIS A CA 1
ATOM 568 C C . HIS A 1 68 ? -12.112 -2.388 11.127 1.00 97.44 68 HIS A C 1
ATOM 570 O O . HIS A 1 68 ? -11.031 -2.948 11.278 1.00 97.44 68 HIS A O 1
ATOM 576 N N . CYS A 1 69 ? -12.475 -1.329 11.839 1.00 96.44 69 CYS A N 1
ATOM 577 C CA . CYS A 1 69 ? -11.634 -0.648 12.805 1.00 96.44 69 CYS A CA 1
ATOM 578 C C . CYS A 1 69 ? -11.751 -1.260 14.195 1.00 96.44 69 CYS A C 1
ATOM 580 O O . CYS A 1 69 ? -12.418 -0.715 15.073 1.00 96.44 69 CYS A O 1
ATOM 582 N N . THR A 1 70 ? -11.086 -2.398 14.351 1.00 92.75 70 THR A N 1
ATOM 583 C CA . THR A 1 70 ? -10.874 -3.124 15.608 1.00 92.75 70 THR A CA 1
ATOM 584 C C . THR A 1 70 ? -9.387 -3.121 15.968 1.00 92.75 70 THR A C 1
ATOM 586 O O . THR A 1 70 ? -8.572 -2.486 15.289 1.00 92.75 70 THR A O 1
ATOM 589 N N . CYS A 1 71 ? -9.017 -3.858 17.014 1.00 92.56 71 CYS A N 1
ATOM 590 C CA . CYS A 1 71 ? -7.632 -4.004 17.442 1.00 92.56 71 CYS A CA 1
ATOM 591 C C . CYS A 1 71 ? -6.688 -4.533 16.340 1.00 92.56 71 CYS A C 1
ATOM 593 O O . CYS A 1 71 ? -5.515 -4.174 16.298 1.00 92.56 71 CYS A O 1
ATOM 595 N N . GLU A 1 72 ? -7.201 -5.305 15.375 1.00 92.62 72 GLU A N 1
ATOM 596 C CA . GLU A 1 72 ? -6.403 -5.874 14.278 1.00 92.62 72 GLU A CA 1
ATOM 597 C C . GLU A 1 72 ? -5.731 -4.822 13.377 1.00 92.62 72 GLU A C 1
ATOM 599 O O . GLU A 1 72 ? -4.699 -5.103 12.769 1.00 92.62 72 GLU A O 1
ATOM 604 N N . ILE A 1 73 ? -6.293 -3.611 13.269 1.00 94.88 73 ILE A N 1
ATOM 605 C CA . ILE A 1 73 ? -5.726 -2.530 12.442 1.00 94.88 73 ILE A CA 1
ATOM 606 C C . ILE A 1 73 ? -4.975 -1.471 13.257 1.00 94.88 73 ILE A C 1
ATOM 608 O O . ILE A 1 73 ? -4.616 -0.424 12.710 1.00 94.88 73 ILE A O 1
ATOM 612 N N . GLU A 1 74 ? -4.763 -1.700 14.555 1.00 94.44 74 GLU A N 1
ATOM 613 C CA . GLU A 1 74 ? -4.116 -0.737 15.454 1.00 94.44 74 GLU A CA 1
ATOM 614 C C . GLU A 1 74 ? -2.749 -0.312 14.909 1.00 94.44 74 GLU A C 1
ATOM 616 O O . GLU A 1 74 ? -2.503 0.881 14.728 1.00 94.44 74 GLU A O 1
ATOM 621 N N . THR A 1 75 ? -1.925 -1.279 14.500 1.00 94.88 75 THR A N 1
ATOM 622 C CA . THR A 1 75 ? -0.574 -1.013 13.986 1.00 94.88 75 THR A CA 1
ATOM 623 C C . THR A 1 75 ? -0.594 -0.171 12.712 1.00 94.88 75 THR A C 1
ATOM 625 O O . THR A 1 75 ? 0.212 0.745 12.546 1.00 94.88 75 THR A O 1
ATOM 628 N N . LEU A 1 76 ? -1.570 -0.400 11.825 1.00 96.12 76 LEU A N 1
ATOM 629 C CA . LEU A 1 76 ? -1.780 0.446 10.653 1.00 96.12 76 LEU A CA 1
ATOM 630 C C . LEU A 1 76 ? -2.110 1.878 11.075 1.00 96.12 76 LEU A C 1
ATOM 632 O O . LEU A 1 76 ? -1.518 2.819 10.551 1.00 96.12 76 LEU A O 1
ATOM 636 N N . ILE A 1 77 ? -3.053 2.062 11.998 1.00 95.75 77 ILE A N 1
ATOM 637 C CA . ILE A 1 77 ? -3.463 3.391 12.464 1.00 95.75 77 ILE A CA 1
ATOM 638 C C . ILE A 1 77 ? -2.282 4.132 13.096 1.00 95.75 77 ILE A C 1
ATOM 640 O O . ILE A 1 77 ? -2.017 5.276 12.711 1.00 95.75 77 ILE A O 1
ATOM 644 N N . SER A 1 78 ? -1.535 3.466 13.972 1.00 95.12 78 SER A N 1
ATOM 645 C CA . SER A 1 78 ? -0.330 3.994 14.611 1.00 95.12 78 SER A CA 1
ATOM 646 C C . SER A 1 78 ? 0.722 4.406 13.574 1.00 95.12 78 SER A C 1
ATOM 648 O O . SER A 1 78 ? 1.214 5.539 13.605 1.00 95.12 78 SER A O 1
ATOM 650 N N . MET A 1 79 ? 0.968 3.578 12.552 1.00 95.50 79 MET A N 1
ATOM 651 C CA . MET A 1 79 ? 1.845 3.926 11.430 1.00 95.50 79 MET A CA 1
ATOM 652 C C . MET A 1 79 ? 1.363 5.180 10.679 1.00 95.50 79 MET A C 1
ATO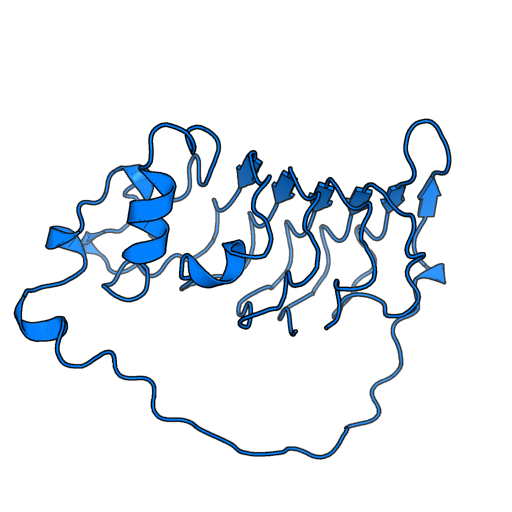M 654 O O . MET A 1 79 ? 2.161 6.077 10.384 1.00 95.50 79 MET A O 1
ATOM 658 N N . LEU A 1 80 ? 0.062 5.306 10.396 1.00 96.12 80 LEU A N 1
ATOM 659 C CA . LEU A 1 80 ? -0.506 6.465 9.691 1.00 96.12 80 LEU A CA 1
ATOM 660 C C . LEU A 1 80 ? -0.455 7.774 10.510 1.00 96.12 80 LEU A C 1
ATOM 662 O O . LEU A 1 80 ? -0.579 8.871 9.944 1.00 96.12 80 LEU A O 1
ATOM 666 N N . GLN A 1 81 ? -0.305 7.690 11.832 1.00 95.69 81 GLN A N 1
ATOM 667 C CA . GLN A 1 81 ? -0.230 8.848 12.730 1.00 95.69 81 GLN A CA 1
ATOM 668 C C . GLN A 1 81 ? 1.185 9.423 12.871 1.00 95.69 81 GLN A C 1
ATOM 670 O O . GLN A 1 81 ? 1.326 10.592 13.237 1.00 95.69 81 GLN A O 1
ATOM 675 N N . ILE A 1 82 ? 2.228 8.672 12.497 1.00 95.00 82 ILE A N 1
ATOM 676 C CA . ILE A 1 82 ? 3.618 9.150 12.518 1.00 95.00 82 ILE A CA 1
ATOM 677 C C . ILE A 1 82 ? 3.744 10.448 11.688 1.00 95.00 82 ILE A C 1
ATOM 679 O O . ILE A 1 82 ? 3.327 10.471 10.525 1.00 95.00 82 ILE A O 1
ATOM 683 N N . PRO A 1 83 ? 4.373 11.529 12.201 1.00 93.50 83 PRO A N 1
ATOM 684 C CA . PRO A 1 83 ? 4.440 12.821 11.504 1.00 93.50 83 PRO A CA 1
ATOM 685 C C . PRO A 1 83 ? 5.033 12.759 10.088 1.00 93.50 83 PRO A C 1
ATOM 687 O O . PRO A 1 83 ? 4.589 13.468 9.179 1.00 93.50 83 PRO A O 1
ATOM 690 N N . ARG A 1 84 ? 6.012 11.872 9.868 1.00 93.44 84 ARG A N 1
ATOM 691 C CA . ARG A 1 84 ? 6.625 11.636 8.550 1.00 93.44 84 ARG A CA 1
ATOM 692 C C . ARG A 1 84 ? 5.631 11.063 7.529 1.00 93.44 84 ARG A C 1
ATOM 694 O O . ARG A 1 84 ? 5.757 11.346 6.340 1.00 93.44 84 ARG A O 1
ATOM 701 N N . ASN A 1 85 ? 4.596 10.359 7.989 1.00 94.88 85 ASN A N 1
ATOM 702 C CA . ASN A 1 85 ? 3.584 9.676 7.181 1.00 94.88 85 ASN A CA 1
ATOM 703 C C . ASN A 1 85 ? 2.378 10.571 6.845 1.00 94.88 85 ASN A C 1
ATOM 705 O O . ASN A 1 85 ? 1.279 10.096 6.568 1.00 94.88 85 ASN A O 1
ATOM 709 N N . ARG A 1 86 ? 2.579 11.897 6.794 1.00 93.25 86 ARG A N 1
ATOM 710 C CA . ARG A 1 86 ? 1.530 12.907 6.543 1.00 93.25 86 ARG A CA 1
ATOM 711 C C . ARG A 1 86 ? 0.687 12.703 5.278 1.00 93.25 86 ARG A C 1
ATOM 713 O O . ARG A 1 86 ? -0.423 13.227 5.207 1.00 93.25 86 ARG A O 1
ATOM 720 N N . ASN A 1 87 ? 1.201 11.957 4.306 1.00 94.94 87 ASN A N 1
ATOM 721 C CA . ASN A 1 87 ? 0.557 11.677 3.022 1.00 94.94 87 ASN A CA 1
ATOM 722 C C . ASN A 1 87 ? -0.001 10.247 2.917 1.00 94.94 87 ASN A C 1
ATOM 724 O O . ASN A 1 87 ? -0.472 9.860 1.847 1.00 94.94 87 ASN A O 1
ATOM 728 N N . LEU A 1 88 ? 0.073 9.453 3.989 1.00 96.62 88 LEU A N 1
ATOM 729 C CA . LEU A 1 88 ? -0.425 8.083 4.006 1.00 96.62 88 LEU A CA 1
ATOM 730 C C . LEU A 1 88 ? -1.839 8.048 4.593 1.00 96.62 88 LEU A C 1
ATOM 732 O O . LEU A 1 88 ? -2.125 8.701 5.595 1.00 96.62 88 LEU A O 1
ATOM 736 N N . GLY A 1 89 ? -2.739 7.291 3.963 1.00 95.06 89 GLY A N 1
ATOM 737 C CA . GLY A 1 89 ? -4.075 7.004 4.498 1.00 95.06 89 GLY A CA 1
ATOM 738 C C . GLY A 1 89 ? -5.008 8.216 4.589 1.00 95.06 89 GLY A C 1
ATOM 739 O O . GLY A 1 89 ? -6.003 8.181 5.314 1.00 95.06 89 GLY A O 1
ATOM 740 N N . ASN A 1 90 ? -4.715 9.303 3.868 1.00 96.06 90 ASN A N 1
ATOM 741 C CA . ASN A 1 90 ? -5.571 10.488 3.869 1.00 96.06 90 ASN A CA 1
ATOM 742 C C . ASN A 1 90 ? -6.987 10.140 3.387 1.00 96.06 90 ASN A C 1
ATOM 744 O O . ASN A 1 90 ? -7.161 9.417 2.407 1.00 96.06 90 ASN A O 1
ATOM 748 N N . TYR A 1 91 ? -7.984 10.683 4.093 1.00 96.94 91 TYR A N 1
ATOM 749 C CA . TYR A 1 91 ? -9.422 10.479 3.864 1.00 96.94 91 TYR A CA 1
ATOM 750 C C . TYR A 1 91 ? -9.960 9.067 4.116 1.00 96.94 91 TYR A C 1
ATOM 752 O O . TYR A 1 91 ? -11.169 8.878 4.013 1.00 96.94 91 TYR A O 1
ATOM 760 N N . ALA A 1 92 ? -9.117 8.100 4.486 1.00 98.12 92 ALA A N 1
ATOM 761 C CA . ALA A 1 92 ? -9.588 6.769 4.833 1.00 98.12 92 ALA A CA 1
ATOM 762 C C . ALA A 1 92 ? -10.416 6.824 6.126 1.00 98.12 92 ALA A C 1
ATOM 764 O O . ALA A 1 92 ? -10.021 7.482 7.097 1.00 98.12 92 ALA A O 1
ATOM 765 N N . LYS A 1 93 ? -11.575 6.162 6.114 1.00 98.31 93 LYS A N 1
ATOM 766 C CA . LYS A 1 93 ? -12.550 6.144 7.208 1.00 98.31 93 LYS A CA 1
ATOM 767 C C . LYS A 1 93 ? -12.983 4.720 7.515 1.00 98.31 93 LYS A C 1
ATOM 769 O O . LYS A 1 93 ? -13.005 3.888 6.616 1.00 98.31 93 LYS A O 1
ATOM 774 N N . CYS A 1 94 ? -13.375 4.478 8.754 1.00 98.12 94 CYS A N 1
ATOM 775 C CA . CYS A 1 94 ? -13.973 3.213 9.156 1.00 98.12 94 CYS A CA 1
ATOM 776 C C . CYS A 1 94 ? -15.381 3.056 8.588 1.00 98.12 94 CYS A C 1
ATOM 778 O O . CYS A 1 94 ? -16.175 3.999 8.626 1.00 98.12 94 CYS A O 1
ATOM 780 N N . GLU A 1 95 ? -15.701 1.849 8.138 1.00 98.38 95 GLU A N 1
ATOM 781 C CA . GLU A 1 95 ? -17.073 1.442 7.816 1.00 98.38 95 GLU A CA 1
ATOM 782 C C . GLU A 1 95 ? -17.716 0.699 8.995 1.00 98.38 95 GLU A C 1
ATOM 784 O O . GLU A 1 95 ? -18.923 0.787 9.217 1.00 98.38 95 GLU A O 1
ATOM 789 N N . SER A 1 96 ? -16.903 -0.014 9.774 1.00 96.25 96 SER A N 1
ATOM 790 C CA . SER A 1 96 ? -17.323 -0.785 10.945 1.00 96.25 96 SER A CA 1
ATOM 791 C C . SER A 1 96 ? -16.225 -0.771 12.019 1.00 96.25 96 SER A C 1
ATOM 793 O O . SER A 1 96 ? -15.083 -0.472 11.675 1.00 96.25 96 SER A O 1
ATOM 795 N N . PRO A 1 97 ? -16.527 -1.073 13.293 1.00 95.56 97 PRO A N 1
ATOM 796 C CA . PRO A 1 97 ? -17.868 -1.243 13.865 1.00 95.56 97 PRO A CA 1
ATOM 797 C C . PRO A 1 97 ? -18.632 0.102 13.940 1.00 95.56 97 PRO A C 1
ATOM 799 O O . PRO A 1 97 ? -18.098 1.142 13.540 1.00 95.56 97 PRO A O 1
ATOM 802 N N . GLN A 1 98 ? -19.906 0.102 14.361 1.00 93.50 98 GLN A N 1
ATOM 803 C CA . GLN A 1 98 ? -20.770 1.300 14.280 1.00 93.50 98 GLN A CA 1
ATOM 804 C C . GLN A 1 98 ? -20.227 2.475 15.107 1.00 93.50 98 GLN A C 1
ATOM 806 O O . GLN A 1 98 ? -20.343 3.628 14.701 1.00 93.50 98 GLN A O 1
ATOM 811 N N . GLU A 1 99 ? -19.554 2.181 16.215 1.00 92.75 99 GLU A N 1
ATOM 812 C CA . GLU A 1 99 ? -18.954 3.141 17.144 1.00 92.75 99 GLU A CA 1
ATOM 813 C C . GLU A 1 99 ? -17.815 3.943 16.494 1.00 92.75 99 GLU A C 1
ATOM 815 O O . GLU A 1 99 ? -17.546 5.089 16.875 1.00 92.75 99 GLU A O 1
ATOM 820 N N . GLN A 1 100 ? -17.139 3.346 15.506 1.00 95.00 100 GLN A N 1
ATOM 821 C CA . GLN A 1 100 ? -16.049 3.971 14.755 1.00 95.00 100 GLN A CA 1
ATOM 822 C C . GLN A 1 100 ? -16.474 4.425 13.358 1.00 95.00 100 GLN A C 1
ATOM 824 O O . GLN A 1 100 ? -15.695 5.098 12.680 1.00 95.00 100 GLN A O 1
ATOM 829 N N . LYS A 1 101 ? -17.698 4.111 12.920 1.00 96.62 101 LYS A N 1
ATOM 830 C CA . LYS A 1 101 ? -18.169 4.398 11.564 1.00 96.62 101 LYS A CA 1
ATOM 831 C C . LYS A 1 101 ? -17.971 5.871 11.194 1.00 96.62 101 LYS A C 1
ATOM 833 O O . LYS A 1 101 ? -18.240 6.779 11.978 1.00 96.62 101 LYS A O 1
ATOM 838 N N . ASN A 1 102 ? -17.493 6.110 9.974 1.00 97.31 102 ASN A N 1
ATOM 839 C CA . ASN A 1 102 ? -17.151 7.417 9.403 1.00 97.31 102 ASN A CA 1
ATOM 840 C C . ASN A 1 102 ? -15.991 8.180 10.068 1.00 97.31 102 ASN A C 1
ATOM 842 O O . ASN A 1 102 ? -15.595 9.229 9.542 1.00 97.31 102 ASN A O 1
ATOM 846 N N . LYS A 1 103 ? -15.395 7.686 11.160 1.00 97.00 103 LYS A N 1
ATOM 847 C CA . LYS A 1 103 ? -14.189 8.300 11.731 1.00 97.00 103 LYS A CA 1
ATOM 848 C C . LYS A 1 103 ? -12.991 8.040 10.831 1.00 97.00 103 LYS A C 1
ATOM 850 O O . LYS A 1 103 ? -12.848 6.963 10.256 1.00 97.00 103 LYS A O 1
ATOM 855 N N . LYS A 1 104 ? -12.124 9.044 10.692 1.00 97.50 104 LYS A N 1
ATOM 856 C CA . LYS A 1 104 ? -10.894 8.924 9.901 1.00 97.50 104 LYS A CA 1
ATOM 857 C C . LYS A 1 104 ? -9.905 8.022 10.632 1.00 97.50 104 LYS A C 1
ATOM 859 O O . LYS A 1 104 ? -9.666 8.263 11.811 1.00 97.50 104 LYS A O 1
ATOM 864 N N . LEU A 1 105 ? -9.249 7.099 9.925 1.00 96.69 105 LEU A N 1
ATOM 865 C CA . LEU A 1 105 ? -8.267 6.180 10.529 1.00 96.69 105 LEU A CA 1
ATOM 866 C C . LEU A 1 105 ? -7.203 6.941 11.340 1.00 96.69 105 LEU A C 1
ATOM 868 O O . LEU A 1 105 ? -6.914 6.605 12.478 1.00 96.69 105 LEU A O 1
ATOM 872 N N . ARG A 1 106 ? -6.700 8.058 10.801 1.00 94.19 106 ARG A N 1
ATOM 873 C CA . ARG A 1 106 ? -5.660 8.895 11.433 1.00 94.19 106 ARG A CA 1
ATOM 874 C C . ARG A 1 106 ? -6.097 9.649 12.696 1.00 94.19 106 ARG A C 1
ATOM 876 O O . ARG A 1 106 ? -5.275 10.334 13.287 1.00 94.19 106 ARG A O 1
ATOM 883 N N . GLN A 1 107 ? -7.379 9.614 13.049 1.00 94.06 107 GLN A N 1
ATOM 884 C CA . GLN A 1 107 ? -7.936 10.335 14.200 1.00 94.06 107 GLN A CA 1
ATOM 885 C C . GLN A 1 107 ? -8.380 9.399 15.328 1.00 94.06 107 GLN A C 1
ATOM 887 O O . GLN A 1 107 ? -8.808 9.882 16.373 1.00 94.06 107 GLN A O 1
ATOM 892 N N . ILE A 1 108 ? -8.313 8.087 15.109 1.00 93.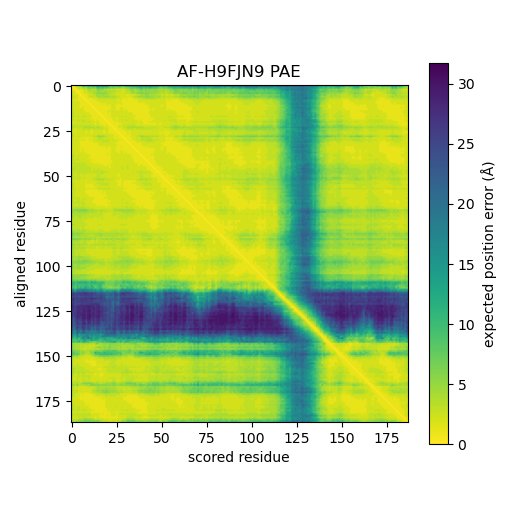75 108 ILE A N 1
ATOM 893 C CA . ILE A 1 108 ? -8.724 7.085 16.089 1.00 93.75 108 ILE A CA 1
ATOM 894 C C . ILE A 1 108 ? -7.561 6.819 17.031 1.00 93.75 108 ILE A C 1
ATOM 896 O O . ILE A 1 108 ? -6.436 6.624 16.582 1.00 93.75 108 ILE A O 1
ATOM 900 N N . LYS A 1 109 ? -7.827 6.822 18.332 1.00 91.31 109 LYS A N 1
ATOM 901 C CA . LYS A 1 109 ? -6.811 6.489 19.331 1.00 91.31 109 LYS A CA 1
ATOM 902 C C . LYS A 1 109 ? -6.772 4.982 19.577 1.00 91.31 109 LYS A C 1
ATOM 904 O O . LYS A 1 109 ? -7.809 4.329 19.454 1.00 91.31 109 LYS A O 1
ATOM 909 N N . SER A 1 110 ? -5.617 4.445 19.961 1.00 85.06 110 SER A N 1
ATOM 910 C CA . SER A 1 110 ? -5.444 3.006 20.200 1.00 85.06 110 SER A CA 1
ATOM 911 C C . SER A 1 110 ? -6.401 2.470 21.277 1.00 85.06 110 SER A C 1
ATOM 913 O O . SER A 1 110 ? -6.951 1.385 21.110 1.00 85.06 110 SER A O 1
ATOM 915 N N . GLU A 1 111 ? -6.727 3.262 22.308 1.00 84.31 111 GLU A N 1
ATOM 916 C CA . GLU A 1 111 ? -7.670 2.862 23.373 1.00 84.31 111 GLU A CA 1
ATOM 917 C C . GLU A 1 111 ? -9.125 2.742 22.884 1.00 84.31 111 GLU A C 1
ATOM 919 O O . GLU A 1 111 ? -9.985 2.228 23.589 1.00 84.31 111 GLU A O 1
ATOM 924 N N . GLN A 1 112 ? -9.435 3.255 21.688 1.00 85.88 112 GLN A N 1
ATOM 925 C CA . GLN A 1 112 ? -10.759 3.136 21.069 1.00 85.88 112 GLN A CA 1
ATOM 926 C C . GLN A 1 112 ? -10.889 1.887 20.184 1.00 85.88 112 GLN A C 1
ATOM 928 O O . GLN A 1 112 ? -11.982 1.624 19.677 1.00 85.88 112 GLN A O 1
ATOM 933 N N . LEU A 1 113 ? -9.778 1.183 19.942 1.00 85.75 113 LEU A N 1
ATOM 934 C CA . LEU A 1 113 ? -9.686 0.002 19.079 1.00 85.75 113 LEU A CA 1
ATOM 935 C C . LEU A 1 113 ? -9.490 -1.285 19.878 1.00 85.75 113 LEU A C 1
ATOM 937 O O . LEU A 1 113 ? -10.043 -2.309 19.490 1.00 85.75 113 LEU A O 1
ATOM 941 N N . CYS A 1 114 ? -8.690 -1.220 20.943 1.00 82.25 114 CYS A N 1
ATOM 942 C CA . CYS A 1 114 ? -8.344 -2.347 21.801 1.00 82.25 114 CYS A CA 1
ATOM 943 C C . CYS A 1 114 ? -8.661 -1.993 23.257 1.00 82.25 114 CYS A C 1
ATOM 945 O O . CYS A 1 114 ? -8.225 -0.942 23.737 1.00 82.25 114 CYS A O 1
ATOM 947 N N . ASN A 1 115 ? -9.326 -2.892 23.981 1.00 73.38 115 ASN A N 1
ATOM 948 C CA . ASN A 1 115 ? -9.336 -2.847 25.445 1.00 73.38 115 ASN A CA 1
ATOM 949 C C . ASN A 1 115 ? -8.103 -3.597 25.996 1.00 73.38 115 ASN A C 1
ATOM 951 O O . ASN A 1 115 ? -7.580 -4.496 25.338 1.00 73.38 115 ASN A O 1
ATOM 955 N N . GLU A 1 116 ? -7.625 -3.259 27.202 1.00 62.41 116 GLU A N 1
ATOM 956 C CA . GLU A 1 11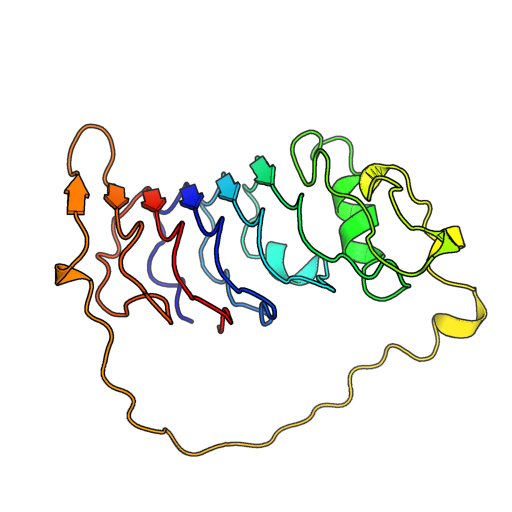6 ? -6.434 -3.898 27.812 1.00 62.41 116 GLU A CA 1
ATOM 957 C C . GLU A 1 116 ? -6.579 -5.427 27.994 1.00 62.41 116 GLU A C 1
ATOM 959 O O . GLU A 1 116 ? -5.577 -6.131 28.046 1.00 62.41 116 GLU A O 1
ATOM 964 N N . GLU A 1 117 ? -7.806 -5.957 28.007 1.00 59.06 117 GLU A N 1
ATOM 965 C CA . GLU A 1 117 ? -8.104 -7.397 28.108 1.00 59.06 117 GLU A CA 1
ATOM 966 C C . GLU A 1 117 ? -7.898 -8.168 26.784 1.00 59.06 117 GLU A C 1
ATOM 968 O O . GLU A 1 117 ? -7.773 -9.390 26.789 1.00 59.06 117 GLU A O 1
ATOM 973 N N . GLU A 1 118 ? -7.829 -7.478 25.639 1.00 56.12 118 GLU A N 1
ATOM 974 C CA . GLU A 1 118 ? -7.745 -8.103 24.306 1.00 56.12 118 GLU A CA 1
ATOM 975 C C . GLU A 1 118 ? -6.305 -8.217 23.773 1.00 56.12 118 GLU A C 1
ATOM 977 O O . GLU A 1 118 ? -6.066 -8.890 22.768 1.00 56.12 118 GLU A O 1
ATOM 982 N N . LYS A 1 119 ? -5.318 -7.610 24.451 1.00 54.06 119 LYS A N 1
ATOM 983 C CA . LYS A 1 119 ? -3.899 -7.650 24.043 1.00 54.06 119 LYS A CA 1
ATOM 984 C C . LYS A 1 119 ? -3.249 -9.032 24.201 1.00 54.06 119 LYS A C 1
ATOM 986 O O . LYS A 1 119 ? -2.234 -9.290 23.562 1.00 54.06 119 LYS A O 1
ATOM 991 N N . GLU A 1 120 ? -3.826 -9.925 25.006 1.00 51.34 120 GLU A N 1
ATOM 992 C CA . GLU A 1 120 ? -3.237 -11.231 25.354 1.00 51.34 120 GLU A CA 1
ATOM 993 C C . GLU A 1 120 ? -3.626 -12.390 24.410 1.00 51.34 120 GLU A C 1
ATOM 995 O O . GLU A 1 120 ? -3.225 -13.528 24.639 1.00 51.34 120 GLU A O 1
ATOM 1000 N N . GLN A 1 121 ? -4.387 -12.138 23.334 1.00 54.38 121 GLN A N 1
ATOM 1001 C CA . GLN A 1 121 ? -4.882 -13.199 22.430 1.00 54.38 121 GLN A CA 1
ATOM 1002 C C . GLN A 1 121 ? -4.415 -13.094 20.966 1.00 54.38 121 GLN A C 1
ATOM 1004 O O . GLN A 1 121 ? -4.825 -13.912 20.140 1.00 54.38 121 GLN A O 1
ATOM 1009 N N . LEU A 1 122 ? -3.537 -12.146 20.622 1.00 51.34 122 LEU A N 1
ATOM 1010 C CA . LEU A 1 122 ? -2.964 -12.025 19.273 1.00 51.34 122 LEU A CA 1
ATOM 1011 C C . LEU A 1 122 ? -1.657 -12.828 19.114 1.00 51.34 122 LEU A C 1
ATOM 1013 O O . LEU A 1 122 ? -0.633 -12.285 18.717 1.00 51.34 122 LEU A O 1
ATOM 1017 N N . ASP A 1 123 ? -1.694 -14.136 19.377 1.00 42.91 123 ASP A N 1
ATOM 1018 C CA . ASP A 1 123 ? -0.656 -15.061 18.900 1.00 42.91 123 ASP A CA 1
ATOM 1019 C C . ASP A 1 123 ? -1.131 -15.752 17.604 1.00 42.91 123 ASP A C 1
ATOM 1021 O O . ASP A 1 123 ? -2.161 -16.441 17.604 1.00 42.91 123 ASP A O 1
ATOM 1025 N N . PRO A 1 124 ? -0.409 -15.635 16.473 1.00 51.91 124 PRO A N 1
ATOM 1026 C CA . PRO A 1 124 ? -0.768 -16.341 15.250 1.00 51.91 124 PRO A CA 1
ATOM 1027 C C . PRO A 1 124 ? -0.500 -17.845 15.395 1.00 51.91 124 PRO A C 1
ATOM 1029 O O . PRO A 1 124 ? 0.644 -18.298 15.422 1.00 51.91 124 PRO A O 1
ATOM 1032 N N . LYS A 1 125 ? -1.557 -18.667 15.404 1.00 37.84 125 LYS A N 1
ATOM 1033 C CA . LYS A 1 125 ? -1.414 -20.110 15.149 1.00 37.84 125 LYS A CA 1
ATOM 1034 C C . LYS A 1 125 ? -0.863 -20.326 13.730 1.00 37.84 125 LYS A C 1
ATOM 1036 O O . LYS A 1 125 ? -1.483 -19.853 12.773 1.00 37.84 125 LYS A O 1
ATOM 1041 N N . PRO A 1 126 ? 0.218 -21.102 13.540 1.00 42.69 126 PRO A N 1
ATOM 1042 C CA . PRO A 1 126 ? 0.673 -21.471 12.209 1.00 42.69 126 PRO A CA 1
ATOM 1043 C C . PRO A 1 126 ? -0.313 -22.472 11.593 1.00 42.69 126 PRO A C 1
ATOM 1045 O O . PRO A 1 126 ? -0.372 -23.635 11.990 1.00 42.69 126 PRO A O 1
ATOM 1048 N N . GLN A 1 127 ? -1.091 -22.035 10.602 1.00 38.94 127 GLN A N 1
ATOM 1049 C CA . GLN A 1 127 ? -1.837 -22.948 9.736 1.00 38.94 127 GLN A CA 1
ATOM 1050 C C . GLN A 1 127 ? -1.072 -23.178 8.435 1.00 38.94 127 GLN A C 1
ATOM 1052 O O . GLN A 1 127 ? -1.244 -22.484 7.435 1.00 38.94 127 GLN A O 1
ATOM 1057 N N . VAL A 1 128 ? -0.238 -24.216 8.459 1.00 48.59 128 VAL A N 1
ATOM 1058 C CA . VAL A 1 128 ? 0.239 -24.888 7.254 1.00 48.59 128 VAL A CA 1
ATOM 1059 C C . VAL A 1 128 ? -0.907 -25.744 6.723 1.00 48.59 128 VAL A C 1
ATOM 1061 O O . VAL A 1 128 ? -1.336 -26.695 7.367 1.00 48.59 128 VAL A O 1
ATOM 1064 N N . SER A 1 129 ? -1.385 -25.447 5.519 1.00 41.62 129 SER A N 1
ATOM 1065 C CA . SER A 1 129 ? -1.983 -26.480 4.676 1.00 41.62 129 SER A CA 1
ATOM 1066 C C . SER A 1 129 ? -1.639 -26.197 3.220 1.00 41.62 129 SER A C 1
ATOM 1068 O O . SER A 1 129 ? -2.071 -25.217 2.612 1.00 41.62 129 SER A O 1
ATOM 1070 N N . GLY A 1 130 ? -0.778 -27.058 2.680 1.00 47.22 130 GLY A N 1
ATOM 1071 C CA . GLY A 1 130 ? -0.442 -27.068 1.268 1.00 47.22 130 GLY A CA 1
ATOM 1072 C C . GLY A 1 130 ? -1.684 -27.352 0.430 1.00 47.22 130 GLY A C 1
ATOM 1073 O O . GLY A 1 130 ? -2.502 -28.209 0.767 1.00 47.22 130 GLY A O 1
ATOM 1074 N N . ARG A 1 131 ? -1.808 -26.643 -0.692 1.00 39.72 131 ARG A N 1
ATOM 1075 C CA . ARG A 1 131 ? -2.732 -27.009 -1.766 1.00 39.72 131 ARG A CA 1
ATOM 1076 C C . ARG A 1 131 ? -1.946 -27.242 -3.053 1.00 39.72 131 ARG A C 1
ATOM 1078 O O . ARG A 1 131 ? -1.027 -26.467 -3.324 1.00 39.72 131 ARG A O 1
ATOM 1085 N N . PRO A 1 132 ? -2.303 -28.263 -3.852 1.00 55.69 132 PRO A N 1
ATOM 1086 C CA . PRO A 1 132 ? -1.630 -28.534 -5.116 1.00 55.69 132 PRO A CA 1
ATOM 1087 C C . PRO A 1 132 ? -1.775 -27.348 -6.081 1.00 55.69 132 PRO A C 1
ATOM 1089 O O . PRO A 1 132 ? -2.765 -26.605 -6.001 1.00 55.69 132 PRO A O 1
ATOM 1092 N N . PRO A 1 133 ? -0.833 -27.168 -7.022 1.00 50.28 133 PRO A N 1
ATOM 1093 C CA . PRO A 1 133 ? -0.930 -26.117 -8.017 1.00 50.28 133 PRO A CA 1
ATOM 1094 C C . PRO A 1 133 ? -2.083 -26.424 -8.979 1.00 50.28 133 PRO A C 1
ATOM 1096 O O . PRO A 1 133 ? -2.027 -27.342 -9.791 1.00 50.28 133 PRO A O 1
ATOM 1099 N N . VAL A 1 134 ? -3.144 -25.620 -8.897 1.00 47.81 134 VAL A N 1
ATOM 1100 C CA . VAL A 1 134 ? -4.136 -25.519 -9.970 1.00 47.81 134 VAL A CA 1
ATOM 1101 C C . VAL A 1 134 ? -3.486 -24.699 -11.078 1.00 47.81 134 VAL A C 1
ATOM 1103 O O . VAL A 1 134 ? -3.295 -23.491 -10.907 1.00 47.81 134 VAL A O 1
ATOM 1106 N N . ILE A 1 135 ? -3.143 -25.352 -12.190 1.00 53.91 135 ILE A N 1
ATOM 1107 C CA . ILE A 1 135 ? -2.710 -24.696 -13.427 1.00 53.91 135 ILE A CA 1
ATOM 1108 C C . ILE A 1 135 ? -3.891 -23.841 -13.893 1.00 53.91 135 ILE A C 1
ATOM 1110 O O . ILE A 1 135 ? -4.883 -24.335 -14.424 1.00 53.91 135 ILE A O 1
ATOM 1114 N N . LYS A 1 136 ? -3.835 -22.550 -13.571 1.00 49.94 136 LYS A N 1
ATOM 1115 C CA . LYS A 1 136 ? -4.784 -21.547 -14.051 1.00 49.94 136 LYS A CA 1
ATOM 1116 C C . LYS A 1 136 ? -4.161 -20.900 -15.286 1.00 49.94 136 LYS A C 1
ATOM 1118 O O . LYS A 1 136 ? -2.951 -20.685 -15.261 1.00 49.94 136 LYS A O 1
ATOM 1123 N N . PRO A 1 137 ? -4.958 -20.569 -16.314 1.00 49.56 137 PRO A N 1
ATOM 1124 C CA . PRO A 1 137 ? -4.457 -19.892 -17.502 1.00 49.56 137 PRO A CA 1
ATOM 1125 C C . PRO A 1 137 ? -3.669 -18.647 -17.088 1.00 49.56 137 PRO A C 1
ATOM 1127 O O . PRO A 1 137 ? -4.138 -17.840 -16.276 1.00 49.56 137 PRO A O 1
ATOM 1130 N N . GLU A 1 138 ? -2.434 -18.565 -17.572 1.00 57.12 138 GLU A N 1
ATOM 1131 C CA . GLU A 1 138 ? -1.520 -17.472 -17.279 1.00 57.12 138 GLU A CA 1
ATOM 1132 C C . GLU A 1 138 ? -2.066 -16.204 -17.931 1.00 57.12 138 GLU A C 1
ATOM 1134 O O . GLU A 1 138 ? -2.292 -16.145 -19.137 1.00 57.12 138 GLU A O 1
ATOM 1139 N N . VAL A 1 139 ? -2.363 -15.203 -17.104 1.00 62.56 139 VAL A N 1
ATOM 1140 C CA . VAL A 1 139 ? -2.833 -13.906 -17.583 1.00 62.56 139 VAL A CA 1
ATOM 1141 C C . VAL A 1 139 ? -1.637 -13.181 -18.191 1.00 62.56 139 VAL A C 1
ATOM 1143 O O . VAL A 1 139 ? -0.650 -12.925 -17.497 1.00 62.56 139 VAL A O 1
ATOM 1146 N N . ASP A 1 140 ? -1.739 -12.883 -19.482 1.00 71.44 140 ASP A N 1
ATOM 1147 C CA . ASP A 1 140 ? -0.682 -12.295 -20.296 1.00 71.44 140 ASP A CA 1
ATOM 1148 C C . ASP A 1 140 ? -0.757 -10.752 -20.283 1.00 71.44 140 ASP A C 1
ATOM 1150 O O . ASP A 1 140 ? -1.809 -10.150 -20.493 1.00 71.44 140 ASP A O 1
ATOM 1154 N N . SER A 1 141 ? 0.373 -10.095 -20.024 1.00 76.50 141 SER A N 1
ATOM 1155 C CA . SER A 1 141 ? 0.549 -8.642 -20.095 1.00 76.50 141 SER A CA 1
ATOM 1156 C C . SER A 1 141 ? 0.545 -8.064 -21.517 1.00 76.50 141 SER A C 1
ATOM 1158 O O . SER A 1 141 ? 0.562 -6.845 -21.656 1.00 76.50 141 SER A O 1
ATOM 1160 N N . THR A 1 142 ? 0.468 -8.883 -22.574 1.00 77.69 142 THR A N 1
ATOM 1161 C CA . THR A 1 142 ? 0.326 -8.423 -23.973 1.00 77.69 142 THR A CA 1
ATOM 1162 C C . THR A 1 142 ? -0.919 -7.567 -24.211 1.00 77.69 142 THR A C 1
ATOM 1164 O O . THR A 1 142 ? -0.939 -6.754 -25.132 1.00 77.69 142 THR A O 1
ATOM 1167 N N . PHE A 1 143 ? -1.939 -7.674 -23.354 1.00 80.31 143 PHE A N 1
ATOM 1168 C CA . PHE A 1 143 ? -3.121 -6.804 -23.394 1.00 80.31 143 PHE A CA 1
ATOM 1169 C C . PHE A 1 143 ? -2.882 -5.397 -22.819 1.00 80.31 143 PHE A C 1
ATOM 1171 O O . PHE A 1 143 ? -3.763 -4.533 -22.927 1.00 80.31 143 PHE A O 1
ATOM 1178 N N . CYS A 1 144 ? -1.724 -5.158 -22.202 1.00 90.31 144 CYS A N 1
ATOM 1179 C CA . CYS A 1 144 ? -1.342 -3.893 -21.589 1.00 90.31 144 CYS A CA 1
ATOM 1180 C C . CYS A 1 144 ? -0.561 -3.005 -22.565 1.00 90.31 144 CYS A C 1
ATOM 1182 O O . CYS A 1 144 ? 0.145 -3.483 -23.449 1.00 90.31 144 CYS A O 1
ATOM 1184 N N . HIS A 1 145 ? -0.658 -1.692 -22.385 1.00 91.38 145 HIS A N 1
ATOM 1185 C CA . HIS A 1 145 ? 0.104 -0.732 -23.171 1.00 91.38 145 HIS A CA 1
ATOM 1186 C C . HIS A 1 145 ? 1.434 -0.406 -22.481 1.00 91.38 145 HIS A C 1
ATOM 1188 O O . HIS A 1 145 ? 1.458 -0.097 -21.292 1.00 91.38 145 HIS A O 1
ATOM 1194 N N . ASN A 1 146 ? 2.546 -0.450 -23.218 1.00 91.94 146 ASN A N 1
ATOM 1195 C CA . ASN A 1 146 ? 3.880 -0.161 -22.689 1.00 91.94 146 ASN A CA 1
ATOM 1196 C C . ASN A 1 146 ? 4.391 1.194 -23.201 1.00 91.94 146 ASN A C 1
ATOM 1198 O O . ASN A 1 146 ? 4.752 1.327 -24.369 1.00 91.94 146 ASN A O 1
ATOM 1202 N N . TYR A 1 147 ? 4.458 2.185 -22.314 1.00 90.81 147 TYR A N 1
ATOM 1203 C CA . TYR A 1 147 ? 5.051 3.490 -22.591 1.00 90.81 147 TYR A CA 1
ATOM 1204 C C . TYR A 1 147 ? 6.519 3.492 -22.169 1.00 90.81 147 TYR A C 1
ATOM 1206 O O . TYR A 1 147 ? 6.825 3.413 -20.982 1.00 90.81 147 TYR A O 1
ATOM 1214 N N . VAL A 1 148 ? 7.438 3.630 -23.123 1.00 89.31 148 VAL A N 1
ATOM 1215 C CA . VAL A 1 148 ? 8.888 3.619 -22.846 1.00 89.31 148 VAL A CA 1
ATOM 1216 C C . VAL A 1 148 ? 9.424 5.016 -22.483 1.00 89.31 148 VAL A C 1
ATOM 1218 O O . VAL A 1 148 ? 10.395 5.130 -21.739 1.00 89.31 148 VAL A O 1
ATOM 1221 N N . PHE A 1 149 ? 8.765 6.089 -22.938 1.00 85.19 149 PHE A N 1
ATOM 1222 C CA . PHE A 1 149 ? 9.164 7.487 -22.719 1.00 85.19 149 PHE A CA 1
ATOM 1223 C C . PHE A 1 149 ? 7.993 8.323 -22.164 1.00 85.19 149 PHE A C 1
ATOM 1225 O O . PHE A 1 149 ? 6.855 8.089 -22.568 1.00 85.19 149 PHE A O 1
ATOM 1232 N N . PRO A 1 150 ? 8.222 9.313 -21.274 1.00 86.00 150 PRO A N 1
ATOM 1233 C CA . PRO A 1 150 ? 9.488 9.665 -20.614 1.00 86.00 150 PRO A CA 1
ATOM 1234 C C . PRO A 1 150 ? 9.827 8.763 -19.417 1.00 86.00 150 PRO A C 1
ATOM 1236 O O . PRO A 1 150 ? 10.944 8.793 -18.910 1.00 86.00 150 PRO A O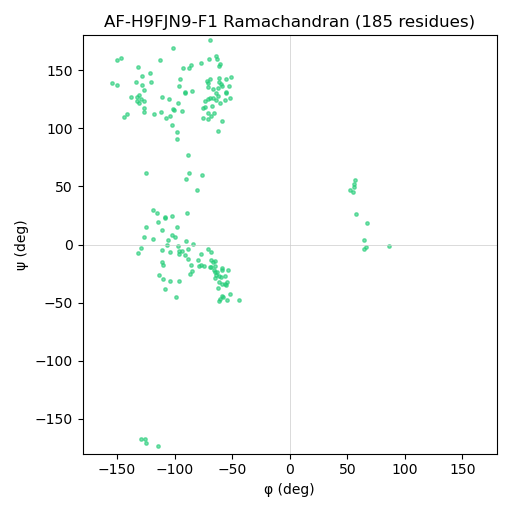 1
ATOM 1239 N N . ILE A 1 151 ? 8.860 7.977 -18.940 1.00 90.44 151 ILE A N 1
ATOM 1240 C CA . ILE A 1 151 ? 9.012 7.059 -17.811 1.00 90.44 151 ILE A CA 1
ATOM 1241 C C . ILE A 1 151 ? 8.417 5.719 -18.218 1.00 90.44 151 ILE A C 1
ATOM 1243 O O . ILE A 1 151 ? 7.243 5.666 -18.584 1.00 90.44 151 ILE A O 1
ATOM 1247 N N . GLN A 1 152 ? 9.198 4.652 -18.064 1.00 92.62 152 GLN A N 1
ATOM 1248 C CA . GLN A 1 152 ? 8.775 3.295 -18.381 1.00 92.62 152 GLN A CA 1
ATOM 1249 C C . GLN A 1 152 ? 7.538 2.889 -17.567 1.00 92.62 152 GLN A C 1
ATOM 1251 O O . GLN A 1 152 ? 7.619 2.674 -16.351 1.00 92.62 152 GLN A O 1
ATOM 1256 N N . THR A 1 153 ? 6.392 2.833 -18.238 1.00 95.19 153 THR A N 1
ATOM 1257 C CA . THR A 1 153 ? 5.071 2.639 -17.640 1.00 95.19 153 THR A CA 1
ATOM 1258 C C . THR A 1 153 ? 4.350 1.513 -18.357 1.00 95.19 153 THR A C 1
ATOM 1260 O O . THR A 1 153 ? 4.164 1.581 -19.569 1.00 95.19 153 THR A O 1
ATOM 1263 N N . LEU A 1 154 ? 3.905 0.507 -17.607 1.00 95.31 154 LEU A N 1
ATOM 1264 C CA . LEU A 1 154 ? 3.000 -0.513 -18.122 1.00 95.31 154 LEU A CA 1
ATOM 1265 C C . LEU A 1 154 ? 1.573 -0.204 -17.657 1.00 95.31 154 LEU A C 1
ATOM 1267 O O . LEU A 1 154 ? 1.295 -0.205 -16.458 1.00 95.31 154 LEU A O 1
ATOM 1271 N N . ASP A 1 155 ? 0.693 0.069 -18.613 1.00 95.88 155 ASP A N 1
ATOM 1272 C CA . ASP A 1 155 ? -0.717 0.390 -18.409 1.00 95.88 155 ASP A CA 1
ATOM 1273 C C . ASP A 1 155 ? -1.597 -0.823 -18.737 1.00 95.88 155 ASP A C 1
ATOM 1275 O O . ASP A 1 155 ? -1.846 -1.169 -19.895 1.00 95.88 155 ASP A O 1
ATOM 1279 N N . CYS A 1 156 ? -2.058 -1.481 -17.682 1.00 95.75 156 CYS A N 1
ATOM 1280 C CA . CYS A 1 156 ? -2.953 -2.628 -17.691 1.00 95.75 156 CYS A CA 1
ATOM 1281 C C . CYS A 1 156 ? -4.365 -2.257 -17.201 1.00 95.75 156 CYS A C 1
ATOM 1283 O O . CYS A 1 156 ? -5.107 -3.117 -16.715 1.00 95.75 156 CYS A O 1
ATOM 1285 N N . LYS A 1 157 ? -4.753 -0.983 -17.288 1.00 96.12 157 LYS A N 1
ATOM 1286 C CA . LYS A 1 157 ? -6.042 -0.494 -16.801 1.00 96.12 157 LYS A CA 1
ATOM 1287 C C . LYS A 1 157 ? -7.217 -1.000 -17.641 1.00 96.12 157 LYS A C 1
ATOM 1289 O O . LYS A 1 157 ? -7.135 -1.036 -18.870 1.00 96.12 157 LYS A O 1
ATOM 1294 N N . ARG A 1 158 ? -8.350 -1.318 -16.991 1.00 95.69 158 ARG A N 1
ATOM 1295 C CA . ARG A 1 158 ? -9.607 -1.750 -17.656 1.00 95.69 158 ARG A CA 1
ATOM 1296 C C . ARG A 1 158 ? -9.415 -2.952 -18.586 1.00 95.69 158 ARG A C 1
ATOM 1298 O O . ARG A 1 158 ? -9.896 -2.962 -19.717 1.00 95.69 158 ARG A O 1
ATOM 1305 N N . LYS A 1 159 ? -8.686 -3.963 -18.113 1.00 94.75 159 LYS A N 1
ATOM 1306 C CA . LYS A 1 159 ? -8.397 -5.201 -18.856 1.00 94.75 159 LYS A CA 1
ATOM 1307 C C . LYS A 1 159 ? -9.101 -6.423 -18.266 1.00 94.75 159 LYS A C 1
ATOM 1309 O O . LYS A 1 159 ? -8.777 -7.545 -18.638 1.00 94.75 159 LYS A O 1
ATOM 1314 N N . GLU A 1 160 ? -10.060 -6.213 -17.358 1.00 93.94 160 GLU A N 1
ATOM 1315 C CA . GLU A 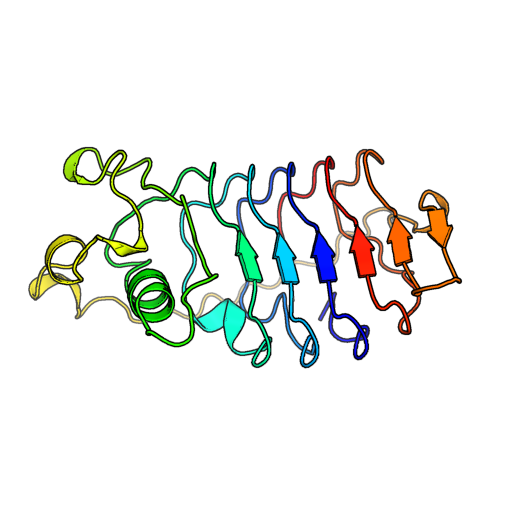1 160 ? -10.833 -7.278 -16.700 1.00 93.94 160 GLU A CA 1
ATOM 1316 C C . GLU A 1 160 ? -9.947 -8.291 -15.942 1.00 93.94 160 GLU A C 1
ATOM 1318 O O . GLU A 1 160 ? -10.310 -9.456 -15.749 1.00 93.94 160 GLU A O 1
ATOM 1323 N N . LEU A 1 161 ? -8.757 -7.856 -15.507 1.00 93.25 161 LEU A N 1
ATOM 1324 C CA . LE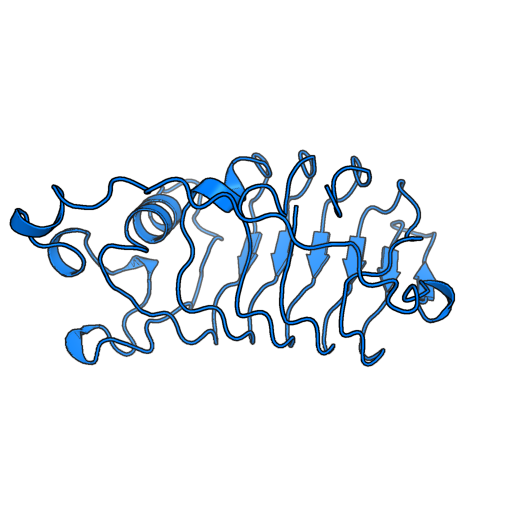U A 1 161 ? -7.755 -8.736 -14.910 1.00 93.25 161 LEU A CA 1
ATOM 1325 C C . LEU A 1 161 ? -8.229 -9.226 -13.548 1.00 93.25 161 LEU A C 1
ATOM 1327 O O . LEU A 1 161 ? -8.512 -8.432 -12.660 1.00 93.25 161 LEU A O 1
ATOM 1331 N N . LYS A 1 162 ? -8.246 -10.545 -13.350 1.00 92.94 162 LYS A N 1
ATOM 1332 C CA . LYS A 1 162 ? -8.542 -11.160 -12.040 1.00 92.94 162 LYS A CA 1
ATOM 1333 C C . LYS A 1 162 ? -7.300 -11.344 -11.169 1.00 92.94 162 LYS A C 1
ATOM 1335 O O . LYS A 1 162 ? -7.399 -11.697 -9.996 1.00 92.94 162 LYS A O 1
ATOM 1340 N N . LYS A 1 163 ? -6.119 -11.182 -11.765 1.00 91.94 163 LYS A N 1
ATOM 1341 C CA . LYS A 1 163 ? -4.803 -11.361 -11.151 1.00 91.94 163 LYS A CA 1
ATOM 1342 C C . LYS A 1 163 ? -3.796 -10.443 -11.825 1.00 91.94 163 LYS A C 1
ATOM 1344 O O . LYS A 1 163 ? -3.982 -10.071 -12.980 1.00 91.94 163 LYS A O 1
ATOM 1349 N N . VAL A 1 164 ? -2.705 -10.158 -11.125 1.00 91.44 164 VAL A N 1
ATOM 1350 C CA . VAL A 1 164 ? -1.540 -9.490 -11.707 1.00 91.44 164 VAL A CA 1
ATOM 1351 C C . VAL A 1 164 ? -0.914 -10.394 -12.785 1.00 91.44 164 VAL A C 1
ATOM 1353 O O . VAL A 1 164 ? -0.693 -11.576 -12.504 1.00 91.44 164 VAL A O 1
ATOM 1356 N N . PRO A 1 165 ? -0.645 -9.883 -14.000 1.00 89.81 165 PRO A N 1
ATOM 1357 C CA . PRO A 1 165 ? 0.032 -10.640 -15.053 1.00 89.81 165 PRO A CA 1
ATOM 1358 C C . PRO A 1 165 ? 1.451 -11.076 -14.660 1.00 89.81 165 PRO A C 1
ATOM 1360 O O . PRO A 1 165 ? 2.194 -10.328 -14.021 1.00 89.81 165 PRO A O 1
ATOM 1363 N N . ASN A 1 166 ? 1.869 -12.269 -15.087 1.00 84.12 166 ASN A N 1
ATOM 1364 C CA . ASN A 1 166 ? 3.157 -12.845 -14.674 1.00 84.12 166 ASN A CA 1
ATOM 1365 C C . ASN A 1 166 ? 4.345 -12.374 -15.531 1.00 84.12 166 ASN A C 1
ATOM 1367 O O . ASN A 1 166 ? 5.486 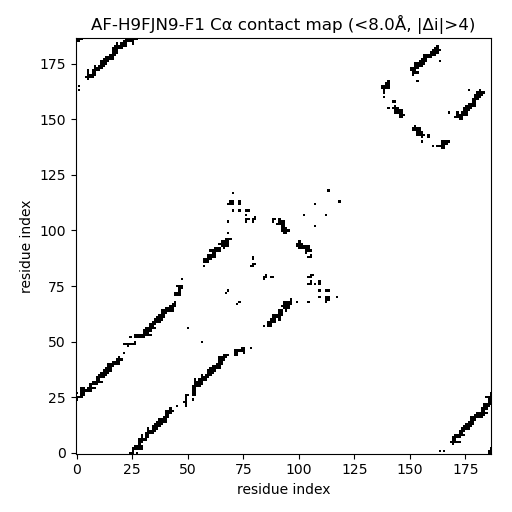-12.374 -15.065 1.00 84.12 166 ASN A O 1
ATOM 1371 N N . ASN A 1 167 ? 4.111 -11.929 -16.763 1.00 84.62 167 ASN A N 1
ATOM 1372 C CA . ASN A 1 167 ? 5.138 -11.616 -17.766 1.00 84.62 167 ASN A CA 1
ATOM 1373 C C . ASN A 1 167 ? 5.427 -10.112 -17.933 1.00 84.62 167 ASN A C 1
ATOM 1375 O O . ASN A 1 167 ? 5.950 -9.676 -18.952 1.00 84.62 167 ASN A O 1
ATOM 1379 N N . ILE A 1 168 ? 5.152 -9.324 -16.896 1.00 89.38 168 ILE A N 1
ATOM 1380 C CA . ILE A 1 168 ? 5.490 -7.898 -16.841 1.00 89.38 168 ILE A CA 1
ATOM 1381 C C . ILE A 1 168 ? 7.025 -7.700 -16.907 1.00 89.38 168 ILE A C 1
ATOM 1383 O O . ILE A 1 168 ? 7.739 -8.397 -16.162 1.00 89.38 168 ILE A O 1
ATOM 1387 N N . PRO A 1 169 ? 7.537 -6.751 -17.720 1.00 89.38 169 PRO A N 1
ATOM 1388 C CA . PRO A 1 169 ? 8.962 -6.416 -17.780 1.00 89.38 169 PRO A CA 1
ATOM 1389 C C . PRO A 1 169 ? 9.513 -5.945 -16.417 1.00 89.38 169 PRO A C 1
ATOM 1391 O O . PRO A 1 169 ? 8.841 -5.196 -15.710 1.00 89.38 169 PRO A O 1
ATOM 1394 N N . PRO A 1 170 ? 10.715 -6.375 -15.994 1.00 90.19 170 PRO A N 1
ATOM 1395 C CA . PRO A 1 170 ? 11.233 -6.101 -14.646 1.00 90.19 170 PRO A CA 1
ATOM 1396 C C . PRO A 1 170 ? 11.718 -4.656 -14.430 1.00 90.19 170 PRO A C 1
ATOM 1398 O O . PRO A 1 170 ? 11.878 -4.211 -13.292 1.00 90.19 170 PRO A O 1
ATOM 1401 N N . ASP A 1 171 ? 11.986 -3.929 -15.508 1.00 91.69 171 ASP A N 1
ATOM 1402 C CA . ASP A 1 171 ? 12.564 -2.587 -15.525 1.00 91.69 171 ASP A CA 1
ATOM 1403 C C . ASP A 1 171 ? 11.529 -1.457 -15.436 1.00 91.69 171 ASP A C 1
ATOM 1405 O O . ASP A 1 171 ? 11.918 -0.297 -15.272 1.00 91.69 171 ASP A O 1
ATOM 1409 N N . ILE A 1 172 ? 10.234 -1.792 -15.442 1.00 94.69 172 ILE A N 1
ATOM 1410 C CA . ILE A 1 172 ? 9.153 -0.815 -15.314 1.00 94.69 172 ILE A CA 1
ATOM 1411 C C . ILE A 1 172 ? 9.290 0.044 -14.051 1.00 94.69 172 ILE A C 1
ATOM 1413 O O . ILE A 1 172 ? 9.664 -0.409 -12.965 1.00 94.69 172 ILE A O 1
ATOM 1417 N N . VAL A 1 173 ? 8.941 1.319 -14.200 1.00 97.19 173 VAL A N 1
ATOM 1418 C CA . VAL A 1 173 ? 8.975 2.319 -13.127 1.00 97.19 173 VAL A CA 1
ATOM 1419 C C . VAL A 1 173 ? 7.567 2.607 -12.613 1.00 97.19 173 VAL A C 1
ATOM 1421 O O . VAL A 1 173 ? 7.391 2.899 -11.427 1.00 97.19 173 VAL A O 1
ATOM 1424 N N . LYS A 1 174 ? 6.557 2.507 -13.480 1.00 97.94 174 LYS A N 1
ATOM 1425 C CA . LYS A 1 174 ? 5.146 2.647 -13.117 1.00 97.94 174 LYS A CA 1
ATOM 1426 C C . LYS A 1 174 ? 4.341 1.459 -13.638 1.00 97.94 174 LYS A C 1
ATOM 1428 O O . LYS A 1 174 ? 4.529 1.039 -14.777 1.00 97.94 174 LYS A O 1
ATOM 1433 N N . LEU A 1 175 ? 3.444 0.950 -12.805 1.00 97.25 175 LEU A N 1
ATOM 1434 C CA . LEU A 1 175 ? 2.503 -0.108 -13.152 1.00 97.25 175 LEU A CA 1
ATOM 1435 C C . LEU A 1 175 ? 1.092 0.364 -12.816 1.00 97.25 175 LEU A C 1
ATOM 1437 O O . LEU A 1 175 ? 0.807 0.634 -11.648 1.00 97.25 175 LEU A O 1
ATOM 1441 N N . ASP A 1 176 ? 0.235 0.469 -13.826 1.00 98.00 176 ASP A N 1
ATOM 1442 C CA . ASP A 1 176 ? -1.186 0.761 -13.648 1.00 98.00 176 ASP A CA 1
ATOM 1443 C C . ASP A 1 176 ? -1.997 -0.523 -13.850 1.00 98.00 176 ASP A C 1
ATOM 1445 O O . ASP A 1 176 ? -2.074 -1.057 -14.951 1.00 98.00 176 ASP A O 1
ATOM 1449 N N . LEU A 1 177 ? -2.571 -1.045 -12.769 1.00 97.31 177 LEU A N 1
ATOM 1450 C CA . LEU A 1 177 ? -3.479 -2.194 -12.739 1.00 97.31 177 LEU A CA 1
ATOM 1451 C C . LEU A 1 177 ? -4.885 -1.770 -12.290 1.00 97.31 177 LEU A C 1
ATOM 1453 O O . LEU A 1 177 ? -5.681 -2.607 -11.853 1.00 97.31 177 LEU A O 1
ATOM 1457 N N . SER A 1 178 ? -5.206 -0.481 -12.378 1.00 98.44 178 SER A N 1
ATOM 1458 C CA . SER A 1 178 ? -6.468 0.064 -11.892 1.00 98.44 178 SER A CA 1
ATOM 1459 C C . SER A 1 178 ? -7.677 -0.366 -12.727 1.00 98.44 178 SER A C 1
ATOM 1461 O O . SER A 1 178 ? -7.551 -0.738 -13.896 1.00 98.44 178 SER A O 1
ATOM 1463 N N . TYR A 1 179 ? -8.879 -0.279 -12.147 1.00 98.19 179 TYR A N 1
ATOM 1464 C CA . TYR A 1 179 ? -10.139 -0.616 -12.832 1.00 98.19 179 TYR A CA 1
ATOM 1465 C C . TYR A 1 179 ? -10.128 -2.046 -13.395 1.00 98.19 179 TYR A C 1
ATOM 1467 O O . TYR A 1 179 ? -10.406 -2.268 -14.573 1.00 98.19 179 TYR A O 1
ATOM 1475 N N . ASN A 1 180 ? -9.747 -3.008 -12.561 1.00 97.31 180 ASN A N 1
ATOM 1476 C CA . ASN A 1 180 ? -9.729 -4.432 -12.888 1.00 97.31 180 ASN A CA 1
ATOM 1477 C C . ASN A 1 180 ? -10.545 -5.211 -11.836 1.00 97.31 180 ASN A C 1
ATOM 1479 O O . ASN A 1 180 ? -11.309 -4.627 -11.073 1.00 97.31 180 ASN A O 1
ATOM 1483 N N . LYS A 1 181 ? -10.425 -6.540 -11.818 1.00 97.19 181 LYS A N 1
ATOM 1484 C CA . LYS A 1 181 ? -11.156 -7.458 -10.926 1.00 97.19 181 LYS A CA 1
ATOM 1485 C C . LYS A 1 181 ? -10.200 -8.251 -10.034 1.00 97.19 181 LYS A C 1
ATOM 1487 O O . LYS A 1 181 ? -10.442 -9.416 -9.712 1.00 97.19 181 LYS A O 1
ATOM 1492 N N . ILE A 1 182 ? -9.050 -7.663 -9.702 1.00 96.75 182 ILE A N 1
ATOM 1493 C CA . ILE A 1 182 ? -8.047 -8.307 -8.852 1.00 96.75 182 ILE A CA 1
ATOM 1494 C C . ILE A 1 182 ? -8.614 -8.353 -7.441 1.00 96.75 182 ILE A C 1
ATOM 1496 O O . ILE A 1 182 ? -8.988 -7.319 -6.902 1.00 96.75 182 ILE A O 1
ATOM 1500 N N . ASN A 1 183 ? -8.669 -9.540 -6.842 1.00 96.12 183 ASN A N 1
ATOM 1501 C CA . ASN A 1 183 ? -9.284 -9.727 -5.526 1.00 96.12 183 ASN A CA 1
ATOM 1502 C C . ASN A 1 183 ? -8.296 -10.065 -4.402 1.00 96.12 183 ASN A C 1
ATOM 1504 O O . ASN A 1 183 ? -8.624 -9.950 -3.220 1.00 96.12 183 ASN A O 1
ATOM 1508 N N . GLN A 1 184 ? -7.075 -10.462 -4.753 1.00 95.31 184 GLN A N 1
ATOM 1509 C CA . GLN A 1 184 ? -6.068 -10.875 -3.789 1.00 95.31 184 GLN A CA 1
ATOM 1510 C C . GLN A 1 184 ? -4.661 -10.564 -4.297 1.00 95.31 184 GLN A C 1
ATOM 1512 O O . GLN A 1 184 ? -4.333 -10.866 -5.447 1.00 95.31 184 GLN A O 1
ATOM 1517 N N . LEU A 1 185 ? -3.814 -10.047 -3.407 1.00 94.75 185 LEU A N 1
ATOM 1518 C CA . LEU A 1 185 ? -2.369 -9.961 -3.610 1.00 94.75 185 LEU A CA 1
ATOM 1519 C C . LEU A 1 185 ? -1.692 -11.040 -2.767 1.00 94.75 185 LEU A C 1
ATOM 1521 O O . LEU A 1 185 ? -1.940 -11.146 -1.565 1.00 94.75 185 LEU A O 1
ATOM 1525 N N . ARG A 1 186 ? -0.882 -11.865 -3.425 1.00 90.19 186 ARG A N 1
ATOM 1526 C CA . ARG A 1 186 ? -0.114 -12.956 -2.814 1.00 90.19 186 ARG A CA 1
ATOM 1527 C C . ARG A 1 186 ? 1.371 -12.625 -2.889 1.00 90.19 186 ARG A C 1
ATOM 1529 O O . ARG A 1 186 ? 1.707 -11.819 -3.763 1.00 90.19 186 ARG A O 1
ATOM 1536 N N . PRO A 1 187 ? 2.207 -13.247 -2.036 1.00 83.94 187 PRO A N 1
ATOM 1537 C CA . PRO A 1 187 ? 3.642 -13.054 -2.040 1.00 83.94 187 PRO A CA 1
ATOM 1538 C C . PRO A 1 187 ? 4.193 -13.031 -3.442 1.00 83.94 187 PRO A C 1
ATOM 1540 O O . PRO A 1 187 ? 4.054 -13.999 -4.236 1.00 83.94 187 PRO A O 1
#

Radius of gyration: 17.32 Å; Cα contacts (8 Å, |Δi|>4): 422; chains: 1; bounding box: 34×41×52 Å

Sequence (187 aa):
NMFSKFKKLKSLDLQQNEISKIESEAFFGLNKLTTLLLQHNQIKVLTEEVFIYTPLLSYLRLYDNPWHCTCEIETLISMLQIPRNRNLGNYAKCESPQEQKNKKLRQIKSEQLCNEEEKEQLDPKPQVSGRPPVIKPEVDSTFCHNYVFPIQTLDCKRKELKKVPNNIPPDIVKLDLSYNKINQLRP